Protein AF-A0A532U242-F1 (afdb_monomer_lite)

Secondary structure (DSSP, 8-state):
------HHHHHHHHHHHSSTT----PPB--GGG--TT-EEEEEEESSTT-EEEEEEEEEEEEEEEEETTEEEEEEEE--GGGTTT-S-TT-TT-EEEETTEEEEEEEEES-TT-SS-EEEEEEHHHHHHS-HHHHHHHHHHHHHHHHHTTS---TT-GGGPPPPPPP----PPP--PPS--PPP---------

Radius of gyration: 28.46 Å; chains: 1; bounding box: 106×53×72 Å

Foldseek 3Di:
DDDDDDVVVVVVVVVVVPPPPPPPPQAADELVNDDFQFKKWWWFDPDDPDIDIWIKGWHAKAAQPVHHRFIWTKIFTPGPVCQAVADDPRQFQTWMDTPRHTFFGWHDFDDPDDSTRITTGGGVVVVVVPDCVVVVPVVVVVVVVVVVVPDDDDVPPPPDDDDDDPPDDPDDPDDDDPPDDDDDDDDDDDDDD

pLDDT: mean 71.01, std 16.86, range [40.78, 95.06]

Sequence (193 aa):
MLKRFNPYIAGVVFLLITVPLLQAQQPILPLKEVKPGMKGVGKAVFQGVEVEEFGVEIIGTLPNALGPQMDIILARLTDERMKYTGVIAGMSGSPVYINGKLVGALSRRLGAMSKEPIAGITPIEYMLELSPSIISQTSRQNLLHSWLARLPRLPALELFLPPTPPPSSPARPPVFLPAGLLPIPTPFVPGRF

Structure (mmCIF, N/CA/C/O backbone):
data_AF-A0A532U242-F1
#
_entry.id   AF-A0A532U242-F1
#
loop_
_atom_site.group_PDB
_atom_site.id
_atom_site.type_symbol
_atom_site.label_atom_id
_atom_site.label_alt_id
_atom_site.label_comp_id
_atom_site.label_asym_id
_atom_site.label_entity_id
_atom_site.label_seq_id
_atom_site.pdbx_PDB_ins_code
_atom_site.Cartn_x
_atom_site.Cartn_y
_atom_site.Cartn_z
_atom_site.occupancy
_atom_site.B_iso_or_equiv
_atom_site.auth_seq_id
_atom_site.auth_comp_id
_atom_site.auth_asym_id
_atom_site.auth_atom_id
_atom_site.pdbx_PDB_model_num
ATOM 1 N N . MET A 1 1 ? -35.854 26.545 -49.016 1.00 40.78 1 MET A N 1
ATOM 2 C CA . MET A 1 1 ? -35.862 25.082 -48.792 1.00 40.78 1 MET A CA 1
ATOM 3 C C . MET A 1 1 ? -35.311 24.821 -47.382 1.00 40.78 1 MET A C 1
ATOM 5 O O . MET A 1 1 ? -34.103 24.769 -47.205 1.00 40.78 1 MET A O 1
ATOM 9 N N . LEU A 1 2 ? -36.170 24.829 -46.351 1.00 49.22 2 LEU A N 1
ATOM 10 C CA . LEU A 1 2 ? -35.767 24.767 -44.931 1.00 49.22 2 LEU A CA 1
ATOM 11 C C . LEU A 1 2 ? -35.569 23.303 -44.488 1.00 49.22 2 LEU A C 1
ATOM 13 O O . LEU A 1 2 ? -36.516 22.517 -44.527 1.00 49.22 2 LEU A O 1
ATOM 17 N N . LYS A 1 3 ? -34.354 22.936 -44.049 1.00 54.62 3 LYS A N 1
ATOM 18 C CA . LYS A 1 3 ? -34.068 21.645 -43.395 1.00 54.62 3 LYS A CA 1
ATOM 19 C C . LYS A 1 3 ? -34.833 21.585 -42.068 1.00 54.62 3 LYS A C 1
ATOM 21 O O . LYS A 1 3 ? -34.552 22.365 -41.163 1.00 54.62 3 LYS A O 1
ATOM 26 N N . ARG A 1 4 ? -35.794 20.664 -41.951 1.00 59.88 4 ARG A N 1
ATOM 27 C CA . ARG A 1 4 ? -36.492 20.369 -40.691 1.00 59.88 4 ARG A CA 1
ATOM 28 C C . ARG A 1 4 ? -35.472 19.849 -39.672 1.00 59.88 4 ARG A C 1
ATOM 30 O O . ARG A 1 4 ? -34.946 18.751 -39.830 1.00 59.88 4 ARG A O 1
ATOM 37 N N . PHE A 1 5 ? -35.162 20.664 -38.669 1.00 61.91 5 PHE A N 1
ATOM 38 C CA . PHE A 1 5 ? -34.289 20.300 -37.556 1.00 61.91 5 PHE A CA 1
ATOM 39 C C . PHE A 1 5 ? -35.038 19.306 -36.662 1.00 61.91 5 PHE A C 1
ATOM 41 O O . PHE A 1 5 ? -36.093 19.636 -36.125 1.00 61.91 5 PHE A O 1
ATOM 48 N N . ASN A 1 6 ? -34.538 18.074 -36.563 1.00 64.19 6 ASN A N 1
ATOM 49 C CA . ASN A 1 6 ? -35.203 17.004 -35.827 1.00 64.19 6 ASN A CA 1
ATOM 50 C C . ASN A 1 6 ? -34.852 17.118 -34.327 1.00 64.19 6 ASN A C 1
ATOM 52 O O . ASN A 1 6 ? -33.702 16.844 -33.967 1.00 64.19 6 ASN A O 1
ATOM 56 N N . PRO A 1 7 ? -35.789 17.518 -33.443 1.00 64.94 7 PRO A N 1
ATOM 57 C CA . PRO A 1 7 ? -35.487 17.846 -32.043 1.00 64.94 7 PRO A CA 1
ATOM 58 C C . PRO A 1 7 ? -34.989 16.634 -31.238 1.00 64.94 7 PRO A C 1
ATOM 60 O O . PRO A 1 7 ? -34.285 16.791 -30.244 1.00 64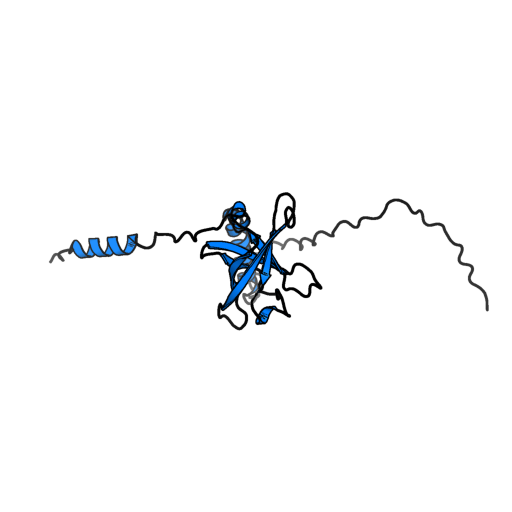.94 7 PRO A O 1
ATOM 63 N N . TYR A 1 8 ? -35.274 15.419 -31.712 1.00 62.84 8 TYR A N 1
ATOM 64 C CA . TYR A 1 8 ? -34.792 14.173 -31.120 1.00 62.84 8 TYR A CA 1
ATOM 65 C C . TYR A 1 8 ? -33.275 13.982 -31.259 1.00 62.84 8 TYR A C 1
ATOM 67 O O . TYR A 1 8 ? -32.648 13.438 -30.354 1.00 62.84 8 TYR A O 1
ATOM 75 N N . ILE A 1 9 ? -32.662 14.476 -32.343 1.00 63.00 9 ILE A N 1
ATOM 76 C CA . ILE A 1 9 ? -31.202 14.395 -32.528 1.00 63.00 9 ILE A CA 1
ATOM 77 C C . ILE A 1 9 ? -30.502 15.303 -31.509 1.00 63.00 9 ILE A C 1
ATOM 79 O O . ILE A 1 9 ? -29.498 14.910 -30.924 1.00 63.00 9 ILE A O 1
ATOM 83 N N . ALA A 1 10 ? -31.071 16.480 -31.225 1.00 60.69 10 ALA A N 1
ATOM 84 C CA . ALA A 1 10 ? -30.549 17.378 -30.198 1.00 60.69 10 ALA A CA 1
ATOM 85 C C . ALA A 1 10 ? -30.678 16.782 -28.782 1.00 60.69 10 ALA A C 1
ATOM 87 O O . ALA A 1 10 ? -29.746 16.896 -27.989 1.00 60.69 10 ALA A O 1
ATOM 88 N N . GLY A 1 11 ? -31.785 16.091 -28.479 1.00 60.28 11 GLY A N 1
ATOM 89 C CA . GLY A 1 11 ? -31.999 15.437 -27.181 1.00 60.28 11 GLY A CA 1
ATOM 90 C C . GLY A 1 11 ? -31.063 14.252 -26.912 1.00 60.28 11 GLY A C 1
ATOM 91 O O . GLY A 1 11 ? -30.536 14.128 -25.809 1.00 60.28 11 GLY A O 1
ATOM 92 N N . VAL A 1 12 ? -30.794 13.413 -27.919 1.00 61.28 12 VAL A N 1
ATOM 93 C CA . VAL A 1 12 ? -29.875 12.263 -27.787 1.00 61.28 12 VAL A CA 1
ATOM 94 C C . VAL A 1 12 ? -28.420 12.718 -27.654 1.00 61.28 12 VAL A C 1
ATOM 96 O O . VAL A 1 12 ? -27.664 12.152 -26.867 1.00 61.28 12 VAL A O 1
ATOM 99 N N . VAL A 1 13 ? -28.031 13.777 -28.371 1.00 61.28 13 VAL A N 1
ATOM 100 C CA . VAL A 1 13 ? -26.691 14.370 -28.247 1.00 61.28 13 VAL A CA 1
ATOM 101 C C . VAL A 1 13 ? -26.510 15.027 -26.875 1.00 61.28 13 VAL A C 1
ATOM 103 O O . VAL A 1 13 ? -25.459 14.862 -26.263 1.00 61.28 13 VAL A O 1
ATOM 106 N N . PHE A 1 14 ? -27.536 15.697 -26.340 1.00 60.19 14 PHE A N 1
ATOM 107 C CA . PHE A 1 14 ? -27.488 16.265 -24.990 1.00 60.19 14 PHE A CA 1
ATOM 108 C C . PHE A 1 14 ? -27.379 15.178 -23.907 1.00 60.19 14 PHE A C 1
ATOM 110 O O . PHE A 1 14 ? -26.586 15.323 -22.982 1.00 60.19 14 PHE A O 1
ATOM 117 N N . LEU A 1 15 ? -28.097 14.058 -24.060 1.00 59.19 15 LEU A N 1
ATOM 118 C CA . LEU A 1 15 ? -28.027 12.920 -23.139 1.00 59.19 15 LEU A CA 1
ATOM 119 C C . LEU A 1 15 ? -26.660 12.221 -23.167 1.00 59.19 15 LEU A C 1
ATOM 121 O O . LEU A 1 15 ? -26.198 11.794 -22.122 1.00 59.19 15 LEU A O 1
ATOM 125 N N . LEU A 1 16 ? -25.992 12.115 -24.322 1.00 59.41 16 LEU A N 1
ATOM 126 C CA . LEU A 1 16 ? -24.666 11.483 -24.433 1.00 59.41 16 LEU A CA 1
ATOM 127 C C . LEU A 1 16 ? -23.521 12.351 -23.884 1.00 59.41 16 LEU A C 1
ATOM 129 O O . LEU A 1 16 ? -22.488 11.814 -23.491 1.00 59.41 16 LEU A O 1
ATOM 133 N N . ILE A 1 17 ? -23.696 13.674 -23.825 1.00 60.62 17 ILE A N 1
ATOM 134 C CA . ILE A 1 17 ? -22.671 14.608 -23.333 1.00 60.62 17 ILE A CA 1
ATOM 135 C C . ILE A 1 17 ? -22.717 14.759 -21.798 1.00 60.62 17 ILE A C 1
ATOM 137 O O . ILE A 1 17 ? -21.701 15.096 -21.194 1.00 60.62 17 ILE A O 1
ATOM 141 N N . THR A 1 18 ? -23.842 14.464 -21.134 1.00 56.41 18 THR A N 1
ATOM 142 C CA . THR A 1 18 ? -23.974 14.612 -19.669 1.00 56.41 18 THR A CA 1
ATOM 143 C C . THR A 1 18 ? -23.528 13.393 -18.850 1.00 56.41 18 THR A C 1
ATOM 145 O O . THR A 1 18 ? -23.375 13.516 -17.636 1.00 56.41 18 THR A O 1
ATOM 148 N N . VAL A 1 19 ? -23.302 12.221 -19.460 1.00 59.03 19 VAL A N 1
ATOM 149 C CA . VAL A 1 19 ? -23.056 10.967 -18.710 1.00 59.03 19 VAL A CA 1
ATOM 150 C C . VAL A 1 19 ? -21.650 10.809 -18.096 1.00 59.03 19 VAL A C 1
ATOM 152 O O . VAL A 1 19 ? -21.562 10.134 -17.070 1.00 59.03 19 VAL A O 1
ATOM 155 N N . PRO A 1 20 ? -20.533 11.398 -18.576 1.00 53.28 20 PRO A N 1
ATOM 156 C CA . PRO A 1 20 ? -19.228 11.067 -18.010 1.00 53.28 20 PRO A CA 1
ATOM 157 C C . PRO A 1 20 ? -18.835 12.015 -16.865 1.00 53.28 20 PRO A C 1
ATOM 159 O O . PRO A 1 20 ? -17.704 12.487 -16.819 1.00 53.28 20 PRO A O 1
ATOM 162 N N . LEU A 1 21 ? -19.755 12.318 -15.941 1.00 52.16 21 LEU A N 1
ATOM 163 C CA . LEU A 1 21 ? -19.439 13.071 -14.715 1.00 52.16 21 LEU A CA 1
ATOM 164 C C . LEU A 1 21 ? -19.783 12.337 -13.415 1.00 52.16 21 LEU A C 1
ATOM 166 O O . LEU A 1 21 ? -19.654 12.913 -12.337 1.00 52.16 21 LEU A O 1
ATOM 170 N N . LEU A 1 22 ? -20.131 11.046 -13.477 1.00 52.69 22 LEU A N 1
ATOM 171 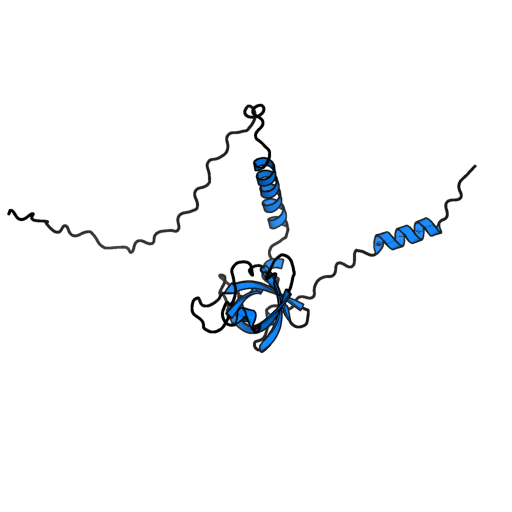C CA . LEU A 1 22 ? -19.943 10.172 -12.317 1.00 52.69 22 LEU A CA 1
ATOM 172 C C . LEU A 1 22 ? -18.445 9.900 -12.182 1.00 52.69 22 LEU A C 1
ATOM 174 O O . LEU A 1 22 ? -17.913 8.880 -12.616 1.00 52.69 22 LEU A O 1
ATOM 178 N N . GLN A 1 23 ? -17.751 10.880 -11.619 1.00 54.03 23 GLN A N 1
ATOM 179 C CA . GLN A 1 23 ? -16.371 10.759 -11.200 1.00 54.03 23 GLN A CA 1
ATOM 180 C C . GLN A 1 23 ? -16.321 9.609 -10.190 1.00 54.03 23 GLN A C 1
ATOM 182 O O . GLN A 1 23 ? -16.853 9.723 -9.087 1.00 54.03 23 GLN A O 1
ATOM 187 N N . ALA A 1 24 ? -15.768 8.467 -10.604 1.00 57.53 24 ALA A N 1
ATOM 188 C CA . ALA A 1 24 ? -15.619 7.289 -9.765 1.00 57.53 24 ALA A CA 1
ATOM 189 C C . ALA A 1 24 ? -14.651 7.625 -8.627 1.00 57.53 24 ALA A C 1
ATOM 191 O O . ALA A 1 24 ? -13.439 7.444 -8.740 1.00 57.53 24 ALA A O 1
ATOM 192 N N . GLN A 1 25 ? -15.180 8.181 -7.540 1.00 64.56 25 GLN A N 1
ATOM 193 C CA . GLN A 1 25 ? -14.422 8.395 -6.325 1.00 64.56 25 GLN A CA 1
ATOM 194 C C . GLN A 1 25 ? -14.065 7.009 -5.800 1.00 64.56 25 GLN A C 1
ATOM 196 O O . GLN A 1 25 ? -14.935 6.265 -5.344 1.00 64.56 25 GLN A O 1
ATOM 201 N N . GLN A 1 26 ? -12.798 6.620 -5.960 1.00 75.69 26 GLN A N 1
ATOM 202 C CA . GLN A 1 26 ? -12.340 5.326 -5.476 1.00 75.69 26 GLN A CA 1
ATOM 203 C C . GLN A 1 26 ? -12.626 5.265 -3.974 1.00 75.69 26 GLN A C 1
ATOM 205 O O . GLN A 1 26 ? -12.235 6.185 -3.251 1.00 75.69 26 GLN A O 1
ATOM 210 N N . PRO A 1 27 ? -13.328 4.226 -3.495 1.00 87.31 27 PRO A N 1
ATOM 211 C CA . PRO A 1 27 ? -13.631 4.122 -2.084 1.00 87.31 27 PRO A CA 1
ATOM 212 C C . PRO A 1 27 ? -12.311 4.008 -1.319 1.00 87.31 27 PRO A C 1
ATOM 214 O O . PRO A 1 27 ? -11.447 3.201 -1.661 1.00 87.31 27 PRO A O 1
ATOM 217 N N . ILE A 1 28 ? -12.143 4.852 -0.308 1.00 90.12 28 ILE A N 1
ATOM 218 C CA . ILE A 1 28 ? -10.935 4.917 0.514 1.00 90.12 28 ILE A CA 1
ATOM 219 C C . ILE A 1 28 ? -11.171 4.128 1.799 1.00 90.12 28 ILE A C 1
ATOM 221 O O . ILE A 1 28 ? -12.274 4.140 2.351 1.00 90.12 28 ILE A O 1
ATOM 225 N N . LEU A 1 29 ? -10.140 3.422 2.261 1.00 91.00 29 LEU A N 1
ATOM 226 C CA . LEU A 1 29 ? -10.108 2.865 3.605 1.00 91.00 29 LEU A CA 1
ATOM 227 C C . LEU A 1 29 ? -9.321 3.832 4.495 1.00 91.00 29 LEU A C 1
ATOM 229 O O . LEU A 1 29 ? -8.114 3.981 4.281 1.00 91.00 29 LEU A O 1
ATOM 233 N N . PRO A 1 30 ? -9.972 4.491 5.464 1.00 89.19 30 PRO A N 1
ATOM 234 C CA . PRO A 1 30 ? -9.277 5.422 6.330 1.00 89.19 30 PRO A CA 1
ATOM 235 C C . PRO A 1 30 ? -8.287 4.694 7.244 1.00 89.19 30 PRO A C 1
ATOM 237 O O . PRO A 1 30 ? -8.507 3.540 7.623 1.00 89.19 30 PRO A O 1
ATOM 240 N N . LEU A 1 31 ? -7.217 5.378 7.655 1.00 87.44 31 LEU A N 1
ATOM 241 C CA . LEU A 1 31 ? -6.142 4.807 8.476 1.00 87.44 31 LEU A CA 1
ATOM 242 C C . LEU A 1 31 ? -6.681 4.209 9.784 1.00 87.44 31 LEU A C 1
ATOM 244 O O . LEU A 1 31 ? -6.218 3.166 10.235 1.00 87.44 31 LEU A O 1
ATOM 248 N N . LYS A 1 32 ? -7.715 4.829 10.363 1.00 88.38 32 LYS A N 1
ATOM 249 C CA . LYS A 1 32 ? -8.372 4.370 11.599 1.00 88.38 32 LYS A CA 1
ATOM 250 C C . LYS A 1 32 ? -9.088 3.023 11.460 1.00 88.38 32 LYS A C 1
ATOM 252 O O . LYS A 1 32 ? -9.306 2.344 12.460 1.00 88.38 32 LYS A O 1
ATOM 257 N N . GLU A 1 33 ? -9.483 2.645 10.246 1.00 89.56 33 GLU A N 1
ATOM 258 C CA . GLU A 1 33 ? -10.126 1.356 9.964 1.00 89.56 33 GLU A CA 1
ATOM 259 C C . GLU A 1 33 ?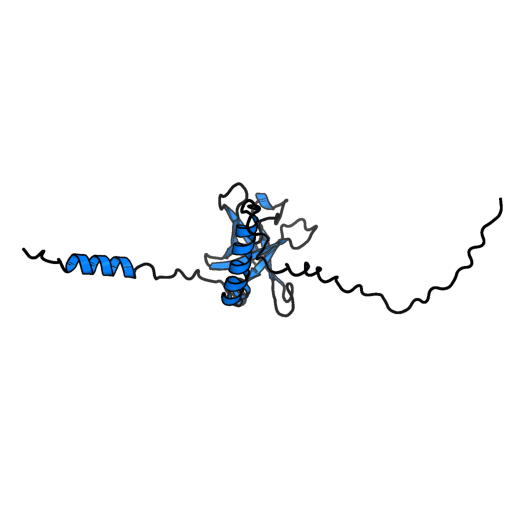 -9.108 0.246 9.666 1.00 89.56 33 GLU A C 1
ATOM 261 O O . GLU A 1 33 ? -9.472 -0.932 9.677 1.00 89.56 33 GLU A O 1
ATOM 266 N N . VAL A 1 34 ? -7.840 0.598 9.429 1.00 90.75 34 VAL A N 1
ATOM 267 C CA . VAL A 1 34 ? -6.769 -0.362 9.150 1.00 90.75 34 VAL A CA 1
ATOM 268 C C . VAL A 1 34 ? -6.436 -1.143 10.418 1.00 90.75 34 VAL A C 1
ATOM 270 O O . VAL A 1 34 ? -6.055 -0.577 11.442 1.00 90.75 34 VAL A O 1
ATOM 273 N N . LYS A 1 35 ? -6.553 -2.471 10.343 1.00 92.69 35 LYS A N 1
ATOM 274 C CA . LYS A 1 35 ? -6.271 -3.391 11.449 1.00 92.69 35 LYS A CA 1
ATOM 275 C C . LYS A 1 35 ? -5.223 -4.436 11.052 1.00 92.69 35 LYS A C 1
ATOM 277 O O . LYS A 1 35 ? -5.192 -4.858 9.893 1.00 92.69 35 LYS A O 1
ATOM 282 N N . PRO A 1 36 ? -4.397 -4.898 12.006 1.00 93.31 36 PRO A N 1
ATOM 283 C CA . PRO A 1 36 ? -3.559 -6.080 11.820 1.00 93.31 36 PRO A CA 1
ATOM 284 C C . PRO A 1 36 ? -4.358 -7.295 11.324 1.00 93.31 36 PRO A C 1
ATOM 286 O O . PRO A 1 36 ? -5.499 -7.504 11.737 1.00 93.31 36 PRO A O 1
ATOM 289 N N . GLY A 1 37 ? -3.756 -8.097 10.448 1.00 93.06 37 GLY A N 1
ATOM 290 C CA . GLY A 1 37 ? -4.335 -9.311 9.863 1.00 93.06 37 GLY A CA 1
ATOM 291 C C . GLY A 1 37 ? -5.229 -9.080 8.641 1.00 93.06 37 GLY A C 1
ATOM 292 O O . GLY A 1 37 ? -5.674 -10.041 8.013 1.00 93.06 37 GLY A O 1
ATOM 293 N N . MET A 1 38 ? -5.500 -7.826 8.263 1.00 94.88 38 MET A N 1
ATOM 294 C CA . MET A 1 38 ? -6.237 -7.538 7.032 1.00 94.88 38 MET A CA 1
ATOM 295 C C . MET A 1 38 ? -5.407 -7.921 5.806 1.00 94.88 38 MET A C 1
ATOM 297 O O . MET A 1 38 ? -4.233 -7.567 5.703 1.00 94.88 38 MET A O 1
ATOM 301 N N . LYS A 1 39 ? -6.034 -8.609 4.851 1.00 95.06 39 LYS A N 1
ATOM 302 C CA . LYS A 1 39 ? -5.416 -8.965 3.571 1.00 95.06 39 LYS A CA 1
ATOM 303 C C . LYS A 1 39 ? -5.822 -7.976 2.490 1.00 95.06 39 LYS A C 1
ATOM 305 O O . LYS A 1 39 ? -6.963 -7.518 2.440 1.00 95.06 39 LYS A O 1
ATOM 310 N N . GLY A 1 40 ? -4.874 -7.665 1.628 1.00 93.50 40 GLY A N 1
ATOM 311 C CA . GLY A 1 40 ? -5.020 -6.720 0.543 1.00 93.50 40 GLY A CA 1
ATOM 312 C C . GLY A 1 40 ? -4.271 -7.156 -0.705 1.00 93.50 40 GLY A C 1
ATOM 313 O O . GLY A 1 40 ? -3.582 -8.177 -0.732 1.00 93.50 40 GLY A O 1
ATOM 314 N N . VAL A 1 41 ? -4.427 -6.342 -1.738 1.00 93.94 41 VAL A N 1
ATOM 315 C CA . VAL A 1 41 ? -3.808 -6.514 -3.046 1.00 93.94 41 VAL A CA 1
ATOM 316 C C . VAL A 1 41 ? -3.117 -5.211 -3.408 1.00 93.94 41 VAL A C 1
ATOM 318 O O . VAL A 1 41 ? -3.738 -4.148 -3.404 1.00 93.94 41 VAL A O 1
ATOM 321 N N . GLY A 1 42 ? -1.827 -5.282 -3.705 1.00 92.31 42 GLY A N 1
ATOM 322 C CA . GLY A 1 42 ? -1.095 -4.177 -4.305 1.00 92.31 42 GLY A CA 1
ATOM 323 C C . GLY A 1 42 ? -0.974 -4.354 -5.814 1.00 92.31 42 GLY A C 1
ATOM 324 O O . GLY A 1 42 ? -1.036 -5.476 -6.313 1.00 92.31 42 GLY A O 1
ATOM 325 N N . LYS A 1 43 ? -0.812 -3.247 -6.541 1.00 91.44 43 LYS A N 1
ATOM 326 C CA . LYS A 1 43 ? -0.616 -3.251 -7.998 1.00 91.44 43 LYS A CA 1
ATOM 327 C C . LYS A 1 43 ? 0.724 -2.633 -8.353 1.00 91.44 43 LYS A C 1
ATOM 329 O O . LYS A 1 43 ? 0.954 -1.476 -8.019 1.00 91.44 43 LYS A O 1
ATOM 334 N N . ALA A 1 44 ? 1.589 -3.387 -9.020 1.00 88.94 44 ALA A N 1
ATOM 335 C CA . ALA A 1 44 ? 2.910 -2.933 -9.442 1.00 88.94 44 ALA A CA 1
ATOM 336 C C . ALA A 1 44 ? 3.266 -3.512 -10.813 1.00 88.94 44 ALA A C 1
ATOM 338 O O . ALA A 1 44 ? 2.707 -4.516 -11.237 1.00 88.94 44 ALA A O 1
ATOM 339 N N . VAL A 1 45 ? 4.220 -2.886 -11.496 1.00 86.62 45 VAL A N 1
ATOM 340 C CA . VAL A 1 45 ? 4.801 -3.423 -12.731 1.00 86.62 45 VAL A CA 1
ATOM 341 C C . VAL A 1 45 ? 6.103 -4.130 -12.367 1.00 86.62 45 VAL A C 1
ATOM 343 O O . VAL A 1 45 ? 7.020 -3.485 -11.858 1.00 86.62 45 VAL A O 1
ATOM 346 N N . PHE A 1 46 ? 6.196 -5.438 -12.613 1.00 81.38 46 PHE A N 1
ATOM 347 C CA . PHE A 1 46 ? 7.435 -6.199 -12.388 1.00 81.38 46 PHE A CA 1
ATOM 348 C C . PHE A 1 46 ? 8.326 -6.227 -13.622 1.00 81.38 46 PHE A C 1
ATOM 350 O O . PHE A 1 46 ? 9.549 -6.157 -13.503 1.00 81.38 46 PHE A O 1
ATOM 357 N N . GLN A 1 47 ? 7.720 -6.308 -14.807 1.00 80.00 47 GLN A N 1
ATOM 358 C CA . GLN A 1 47 ? 8.436 -6.376 -16.071 1.00 80.00 47 GLN A CA 1
ATOM 359 C C . GLN A 1 47 ? 7.692 -5.613 -17.172 1.00 80.00 47 GLN A C 1
ATOM 361 O O . GLN A 1 47 ? 6.477 -5.707 -17.320 1.00 80.00 47 GLN A O 1
ATOM 366 N N . GLY A 1 48 ? 8.445 -4.861 -17.980 1.00 84.75 48 GLY A N 1
ATOM 367 C CA . GLY A 1 48 ? 7.891 -4.116 -19.109 1.00 84.75 48 GLY A CA 1
ATOM 368 C C . GLY A 1 48 ? 6.942 -3.005 -18.658 1.00 84.75 48 GLY A C 1
ATOM 369 O O . GLY A 1 48 ? 7.376 -2.038 -18.038 1.00 84.75 48 GLY A O 1
ATOM 370 N N . VAL A 1 49 ? 5.664 -3.133 -19.019 1.00 83.75 49 VAL A N 1
ATOM 371 C CA . VAL A 1 49 ? 4.605 -2.139 -18.750 1.00 83.75 49 VAL A CA 1
ATOM 372 C C . VAL A 1 49 ? 3.321 -2.768 -18.199 1.00 83.75 49 VAL A C 1
ATOM 374 O O . VAL A 1 49 ? 2.317 -2.076 -18.041 1.00 83.75 49 VAL A O 1
ATOM 377 N N . GLU A 1 50 ? 3.327 -4.075 -17.935 1.00 87.25 50 GLU A N 1
ATOM 378 C CA . GLU A 1 50 ? 2.143 -4.798 -17.478 1.00 87.25 50 GLU A CA 1
ATOM 379 C C . GLU A 1 50 ? 1.943 -4.605 -15.973 1.00 87.25 50 GLU A C 1
ATOM 381 O O . GLU A 1 50 ? 2.861 -4.797 -15.176 1.00 87.25 50 GLU A O 1
ATOM 386 N N . VAL A 1 51 ? 0.737 -4.184 -15.586 1.00 88.81 51 VAL A N 1
ATOM 387 C CA . VAL A 1 51 ? 0.375 -4.011 -14.178 1.00 88.81 51 VAL A CA 1
ATOM 388 C C . VAL A 1 51 ? -0.083 -5.349 -13.630 1.00 88.81 51 VAL A C 1
ATOM 390 O O . VAL A 1 51 ? -1.102 -5.885 -14.058 1.00 88.81 51 VAL A O 1
ATOM 393 N N . GLU A 1 52 ? 0.632 -5.837 -12.629 1.00 89.75 52 GLU A N 1
ATOM 394 C CA . GLU A 1 52 ? 0.363 -7.105 -11.977 1.00 89.75 52 GLU A CA 1
ATOM 395 C C . GLU A 1 52 ? -0.040 -6.903 -10.516 1.00 89.75 52 GLU A C 1
ATOM 397 O O . GLU A 1 52 ? 0.396 -5.976 -9.822 1.00 89.75 52 GLU A O 1
ATOM 402 N N . GLU A 1 53 ? -0.891 -7.803 -10.041 1.00 92.25 53 GLU A N 1
ATOM 403 C CA . GLU A 1 53 ? -1.362 -7.826 -8.663 1.00 92.25 53 GLU A CA 1
ATOM 404 C C . GLU A 1 53 ? -0.435 -8.677 -7.788 1.00 92.25 53 GLU A C 1
ATOM 406 O O . GLU A 1 53 ? 0.083 -9.706 -8.223 1.00 92.25 53 GLU A O 1
ATOM 411 N N . PHE A 1 54 ? -0.221 -8.246 -6.545 1.00 91.62 54 PHE A N 1
ATOM 412 C CA . PHE A 1 54 ? 0.539 -8.992 -5.543 1.00 91.62 54 PHE A CA 1
ATOM 413 C C . PHE A 1 54 ? -0.157 -8.958 -4.182 1.00 91.62 54 PHE A C 1
ATOM 415 O O . PHE A 1 54 ? -0.824 -7.987 -3.812 1.00 91.62 54 PHE A O 1
ATOM 422 N N . GLY A 1 55 ? 0.009 -10.040 -3.425 1.00 92.38 55 GLY A N 1
ATOM 423 C CA . GLY A 1 55 ? -0.604 -10.208 -2.112 1.00 92.38 55 GLY A CA 1
ATOM 424 C C . GLY A 1 55 ? 0.073 -9.376 -1.024 1.00 92.38 55 GLY A C 1
ATOM 425 O O . GLY A 1 55 ? 1.304 -9.299 -0.943 1.00 92.38 55 GLY A O 1
ATOM 426 N N . VAL A 1 56 ? -0.745 -8.776 -0.159 1.00 92.62 56 VAL A N 1
ATOM 427 C CA . VAL A 1 56 ? -0.302 -7.959 0.974 1.00 92.62 56 VAL A CA 1
ATOM 428 C C . VAL A 1 56 ? -1.093 -8.331 2.228 1.00 92.62 56 VAL A C 1
ATOM 430 O O . VAL A 1 56 ? -2.298 -8.559 2.169 1.00 92.62 56 VAL A O 1
ATOM 433 N N . GLU A 1 57 ? -0.437 -8.367 3.380 1.00 94.00 57 GLU A N 1
ATOM 434 C CA . GLU A 1 57 ? -1.064 -8.576 4.686 1.00 94.00 57 GLU A CA 1
ATOM 435 C C . GLU A 1 57 ? -0.630 -7.487 5.665 1.00 94.00 57 GLU A C 1
ATOM 437 O O . GLU A 1 57 ? 0.559 -7.241 5.848 1.00 94.00 57 GLU A O 1
ATOM 442 N N . ILE A 1 58 ? -1.581 -6.822 6.311 1.00 94.31 58 ILE A N 1
ATOM 443 C CA . ILE A 1 58 ? -1.289 -5.754 7.265 1.00 94.31 58 ILE A CA 1
ATOM 444 C C . ILE A 1 58 ? -0.780 -6.350 8.573 1.00 94.31 58 ILE A C 1
ATOM 446 O O . ILE A 1 58 ? -1.455 -7.151 9.212 1.00 94.31 58 ILE A O 1
ATOM 450 N N . ILE A 1 59 ? 0.398 -5.910 9.005 1.00 92.62 59 ILE A N 1
ATOM 451 C CA . ILE A 1 59 ? 0.982 -6.277 10.299 1.00 92.62 59 ILE A CA 1
ATOM 452 C C . ILE A 1 59 ? 0.512 -5.293 11.377 1.00 92.62 59 ILE A C 1
ATOM 454 O O . ILE A 1 59 ? 0.238 -5.690 12.504 1.00 92.62 59 ILE A O 1
ATOM 458 N N . GLY A 1 60 ? 0.398 -4.008 11.034 1.00 90.62 60 GLY A N 1
ATOM 459 C CA . GLY A 1 60 ? -0.058 -2.968 11.953 1.00 90.62 60 GLY A CA 1
ATOM 460 C C . GLY A 1 60 ? 0.278 -1.567 11.463 1.00 90.62 60 GLY A C 1
ATOM 461 O O . GLY A 1 60 ? 0.577 -1.370 10.289 1.00 90.62 60 GLY A O 1
ATOM 462 N N . THR A 1 61 ? 0.236 -0.593 12.364 1.00 90.38 61 THR A N 1
ATOM 463 C CA . THR A 1 61 ? 0.612 0.797 12.090 1.00 90.38 61 THR A CA 1
ATOM 464 C C . THR A 1 61 ? 1.762 1.208 13.002 1.00 90.38 61 THR A C 1
ATOM 466 O O . THR A 1 61 ? 1.830 0.803 14.162 1.00 90.38 61 THR A O 1
ATOM 469 N N . LEU A 1 62 ? 2.696 1.986 12.464 1.00 87.31 62 LEU A N 1
ATOM 470 C CA . LEU A 1 62 ? 3.814 2.556 13.198 1.00 87.31 62 LEU A CA 1
ATOM 471 C C . LEU A 1 62 ? 3.616 4.073 13.292 1.00 87.31 62 LEU A C 1
ATOM 473 O O . LEU A 1 62 ? 3.734 4.754 12.267 1.00 87.31 62 LEU A O 1
ATOM 477 N N . PRO A 1 63 ? 3.313 4.608 14.486 1.00 84.81 63 PRO A N 1
ATOM 478 C CA . PRO A 1 63 ? 3.059 6.027 14.637 1.00 84.81 63 PRO A CA 1
ATOM 479 C C . PRO A 1 63 ? 4.347 6.848 14.544 1.00 84.81 63 PRO A C 1
ATOM 481 O O . PRO A 1 63 ? 5.404 6.409 15.001 1.00 84.81 63 PRO A O 1
ATOM 484 N N . ASN A 1 64 ? 4.254 8.059 13.993 1.00 81.44 64 ASN A N 1
ATOM 485 C CA . ASN A 1 64 ? 5.371 9.010 13.855 1.00 81.44 64 ASN A CA 1
ATOM 486 C C . ASN A 1 64 ? 6.599 8.495 13.067 1.00 81.44 64 ASN A C 1
ATOM 488 O O . ASN A 1 64 ? 7.724 8.950 13.279 1.00 81.44 64 ASN A O 1
ATOM 492 N N . ALA A 1 65 ? 6.414 7.533 12.162 1.00 78.50 65 ALA A N 1
ATOM 493 C CA . ALA A 1 65 ? 7.514 6.910 11.423 1.00 78.50 65 ALA A CA 1
ATOM 494 C C . ALA A 1 65 ? 8.016 7.739 10.227 1.00 78.50 65 ALA A C 1
ATOM 496 O O . ALA A 1 65 ? 9.163 7.576 9.804 1.00 78.50 65 ALA A O 1
ATOM 497 N N . LEU A 1 66 ? 7.174 8.609 9.656 1.00 73.12 66 LEU A N 1
ATOM 498 C CA . LEU A 1 66 ? 7.580 9.555 8.602 1.00 73.12 66 LEU A CA 1
ATOM 499 C C . LEU A 1 66 ? 8.003 10.915 9.169 1.00 73.12 66 LEU A C 1
ATOM 501 O O . LEU A 1 66 ? 8.739 11.644 8.508 1.00 73.12 66 LEU A O 1
ATOM 505 N N . GLY A 1 67 ? 7.538 11.259 10.369 1.00 76.94 67 GLY A N 1
ATOM 506 C CA . GLY A 1 67 ? 7.736 12.544 11.037 1.00 76.94 67 GLY A CA 1
ATOM 507 C C . GLY A 1 67 ? 6.649 12.777 12.095 1.00 76.94 67 GLY A C 1
ATOM 508 O O . GLY A 1 67 ? 5.871 11.861 12.367 1.00 76.94 67 GLY A O 1
ATOM 509 N N . PRO A 1 68 ? 6.575 13.972 12.706 1.00 75.38 68 PRO A N 1
ATOM 510 C CA . PRO A 1 68 ? 5.594 14.263 13.749 1.00 75.38 68 PRO A CA 1
ATOM 511 C C . PRO A 1 68 ? 4.165 14.053 13.236 1.00 75.38 68 PRO A C 1
ATOM 513 O O . PRO A 1 68 ? 3.786 14.645 12.232 1.00 75.38 68 PRO A O 1
ATOM 516 N N . GLN A 1 69 ? 3.391 13.212 13.923 1.00 78.19 69 GLN A N 1
ATOM 517 C CA . GLN A 1 69 ? 2.007 12.840 13.593 1.00 78.19 69 GLN A CA 1
ATOM 518 C C . GLN A 1 69 ? 1.816 12.181 12.213 1.00 78.19 69 GLN A C 1
ATOM 520 O O . GLN A 1 69 ? 0.695 12.119 11.714 1.00 78.19 69 GLN A O 1
ATOM 525 N N . MET A 1 70 ? 2.889 11.679 11.591 1.00 81.50 70 MET A N 1
ATOM 526 C CA . MET A 1 70 ? 2.811 10.971 10.312 1.00 81.50 70 MET A CA 1
ATOM 527 C C . MET A 1 70 ? 3.108 9.486 10.495 1.00 81.50 70 MET A C 1
ATOM 529 O O . MET A 1 70 ? 4.258 9.071 10.698 1.00 81.50 70 MET A O 1
ATOM 533 N N . ASP A 1 71 ? 2.057 8.687 10.384 1.00 88.50 71 ASP A N 1
ATOM 534 C CA . ASP A 1 71 ? 2.089 7.255 10.635 1.00 88.50 71 ASP A CA 1
ATOM 535 C C . ASP A 1 71 ? 2.435 6.474 9.355 1.00 88.50 71 ASP A C 1
ATOM 537 O O . ASP A 1 71 ? 2.262 6.938 8.229 1.00 88.50 71 ASP A O 1
ATOM 541 N N . ILE A 1 72 ? 2.944 5.254 9.504 1.00 89.69 72 ILE A N 1
ATOM 542 C CA . ILE A 1 72 ? 3.129 4.315 8.389 1.00 89.69 72 ILE A CA 1
ATOM 543 C C . ILE A 1 72 ? 2.311 3.066 8.663 1.00 89.69 72 ILE A C 1
ATOM 545 O O . ILE A 1 72 ? 2.310 2.550 9.777 1.00 89.69 72 ILE A O 1
ATOM 549 N N . ILE A 1 73 ? 1.675 2.522 7.632 1.00 91.50 73 ILE A N 1
ATOM 550 C CA . ILE A 1 73 ? 1.080 1.191 7.708 1.00 91.50 73 ILE A CA 1
ATOM 551 C C . ILE A 1 73 ? 2.168 0.163 7.380 1.00 91.50 73 ILE A C 1
ATOM 553 O O . ILE A 1 73 ? 2.822 0.236 6.341 1.00 91.50 73 ILE A O 1
ATOM 557 N N . LEU A 1 74 ? 2.367 -0.797 8.275 1.00 91.88 74 LEU A N 1
ATOM 558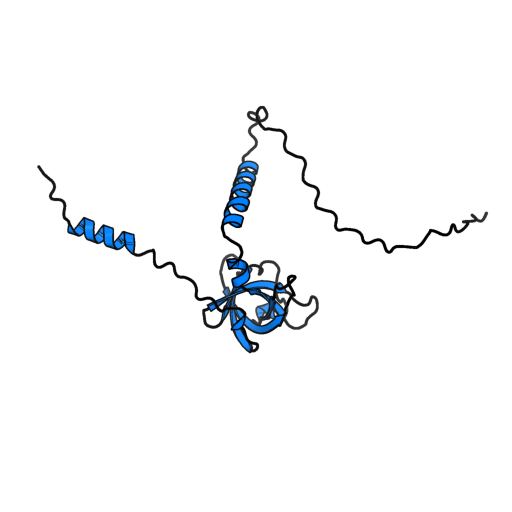 C CA . LEU A 1 74 ? 3.272 -1.924 8.100 1.00 91.88 74 LEU A CA 1
ATOM 559 C C . LEU A 1 74 ? 2.531 -3.070 7.431 1.00 91.88 74 LEU A C 1
ATOM 561 O O . LEU A 1 74 ? 1.502 -3.532 7.931 1.00 91.88 74 LEU A O 1
ATOM 565 N N . ALA A 1 75 ? 3.093 -3.572 6.340 1.00 91.44 75 ALA A N 1
ATOM 566 C CA . ALA A 1 75 ? 2.533 -4.704 5.635 1.00 91.44 75 ALA A CA 1
ATOM 567 C C . ALA A 1 75 ? 3.594 -5.726 5.236 1.00 91.44 75 ALA A C 1
ATOM 569 O O . ALA A 1 75 ? 4.719 -5.388 4.879 1.00 91.44 75 ALA A O 1
ATOM 570 N N . ARG A 1 76 ? 3.214 -6.994 5.293 1.00 90.75 76 ARG A N 1
ATOM 571 C CA . ARG A 1 76 ? 3.958 -8.142 4.800 1.00 90.75 76 ARG A CA 1
ATOM 572 C C . ARG A 1 76 ? 3.549 -8.409 3.363 1.00 90.75 76 ARG A C 1
ATOM 574 O O . ARG A 1 76 ? 2.362 -8.511 3.068 1.00 90.75 76 ARG A O 1
ATOM 581 N N . LEU A 1 77 ? 4.523 -8.567 2.483 1.00 89.94 77 LEU A N 1
ATOM 582 C CA . LEU A 1 77 ? 4.272 -9.025 1.122 1.00 89.94 77 LEU A CA 1
ATOM 583 C C . LEU A 1 77 ? 4.147 -10.552 1.149 1.00 89.94 77 LEU A C 1
ATOM 585 O O . LEU A 1 77 ? 5.050 -11.235 1.628 1.00 89.94 77 LEU A O 1
ATOM 589 N N . THR A 1 78 ? 3.014 -11.086 0.697 1.00 89.06 78 THR A N 1
ATOM 590 C CA . THR A 1 78 ? 2.721 -12.531 0.748 1.00 89.06 78 THR A CA 1
ATOM 591 C C . THR A 1 78 ? 2.972 -13.243 -0.581 1.00 89.06 78 THR A C 1
ATOM 593 O O . THR A 1 78 ? 2.875 -14.464 -0.646 1.00 89.06 78 THR A O 1
ATOM 596 N N . ASP A 1 79 ? 3.318 -12.496 -1.631 1.00 86.56 79 ASP A N 1
ATOM 597 C CA . ASP A 1 79 ? 3.642 -13.030 -2.954 1.00 86.56 79 ASP A CA 1
ATOM 598 C C . ASP A 1 79 ? 5.012 -13.743 -2.950 1.00 86.56 79 ASP A C 1
ATOM 600 O O . ASP A 1 79 ? 6.012 -13.204 -2.463 1.00 86.56 79 ASP A O 1
ATOM 604 N N . GLU A 1 80 ? 5.076 -14.952 -3.519 1.00 83.00 80 GLU A N 1
ATOM 605 C CA . GLU A 1 80 ? 6.298 -15.771 -3.580 1.00 83.00 80 GLU A CA 1
ATOM 606 C C . GLU A 1 80 ? 7.442 -15.048 -4.309 1.00 83.00 80 GLU A C 1
ATOM 608 O O . GLU A 1 80 ? 8.605 -15.176 -3.920 1.00 83.00 80 GLU A O 1
ATOM 613 N N . ARG A 1 81 ? 7.125 -14.199 -5.298 1.00 81.94 81 ARG A N 1
ATOM 614 C CA . ARG A 1 81 ? 8.120 -13.401 -6.038 1.00 81.94 81 ARG A CA 1
ATOM 615 C C . ARG A 1 81 ? 8.872 -12.410 -5.150 1.00 81.94 81 ARG A C 1
ATOM 617 O O . ARG A 1 81 ? 10.001 -12.032 -5.459 1.00 81.94 81 ARG A O 1
ATOM 624 N N . MET A 1 82 ? 8.251 -11.998 -4.045 1.00 78.88 82 MET A N 1
ATOM 625 C CA . MET A 1 82 ? 8.765 -10.994 -3.110 1.00 78.88 82 MET A CA 1
ATOM 626 C C . MET A 1 82 ? 9.334 -11.590 -1.830 1.00 78.88 82 MET A C 1
ATOM 628 O O . MET A 1 82 ? 9.914 -10.867 -1.023 1.00 78.88 82 MET A O 1
ATOM 632 N N . LYS A 1 83 ? 9.199 -12.902 -1.635 1.00 77.06 83 LYS A N 1
ATOM 633 C CA . LYS A 1 83 ? 9.606 -13.602 -0.413 1.00 77.06 83 LYS A CA 1
ATOM 634 C C . LYS A 1 83 ? 11.072 -13.371 -0.048 1.00 77.06 83 LYS A C 1
ATOM 636 O O . LYS A 1 83 ? 11.394 -13.223 1.126 1.00 77.06 83 LYS A O 1
ATOM 641 N N . TYR A 1 84 ? 11.940 -13.288 -1.058 1.00 69.81 84 TYR A N 1
ATOM 642 C CA . TYR A 1 84 ? 13.383 -13.083 -0.890 1.00 69.81 84 TYR A CA 1
ATOM 643 C C . TYR A 1 84 ? 13.845 -11.681 -1.306 1.00 69.81 84 TYR A C 1
ATOM 645 O O . TYR A 1 84 ? 14.762 -11.120 -0.708 1.00 69.81 84 TYR A O 1
ATOM 653 N N . THR A 1 85 ? 13.199 -11.092 -2.312 1.00 73.50 85 THR A N 1
ATOM 654 C CA . THR A 1 85 ? 13.572 -9.788 -2.882 1.00 73.50 85 THR A CA 1
ATOM 655 C C . THR A 1 85 ? 12.985 -8.615 -2.090 1.00 73.50 85 THR A C 1
ATOM 657 O O . THR A 1 85 ? 13.619 -7.564 -1.991 1.00 73.50 85 THR A O 1
ATOM 660 N N . GLY A 1 86 ? 11.834 -8.805 -1.437 1.00 77.88 86 GLY A N 1
ATOM 661 C CA . GLY A 1 86 ? 11.084 -7.764 -0.735 1.00 77.88 86 GLY A CA 1
ATOM 662 C C . GLY A 1 86 ? 10.643 -6.626 -1.658 1.00 77.88 86 GLY A C 1
ATOM 663 O O . GLY A 1 86 ? 10.360 -6.836 -2.833 1.00 77.88 86 GLY A O 1
ATOM 664 N N . VAL A 1 87 ? 10.584 -5.403 -1.119 1.00 76.19 87 VAL A N 1
ATOM 665 C CA . VAL A 1 87 ? 10.329 -4.199 -1.928 1.00 76.19 87 VAL A CA 1
ATOM 666 C C . VAL A 1 87 ? 11.583 -3.874 -2.738 1.00 76.19 87 VAL A C 1
ATOM 668 O O . VAL A 1 87 ? 12.617 -3.529 -2.160 1.00 76.19 87 VAL A O 1
ATOM 671 N N . ILE A 1 88 ? 11.482 -3.961 -4.063 1.00 76.62 88 ILE A N 1
ATOM 672 C CA . ILE A 1 88 ? 12.548 -3.573 -4.994 1.00 76.62 88 ILE A CA 1
ATOM 673 C C . ILE A 1 88 ? 12.446 -2.088 -5.370 1.00 76.62 88 ILE A C 1
ATOM 675 O O . ILE A 1 88 ? 11.385 -1.462 -5.265 1.00 76.62 88 ILE A O 1
ATOM 679 N N . ALA A 1 89 ? 13.559 -1.510 -5.826 1.00 69.06 89 ALA A N 1
ATOM 680 C CA . ALA A 1 89 ? 13.556 -0.165 -6.393 1.00 69.06 89 ALA A CA 1
ATOM 681 C C . ALA A 1 89 ? 12.582 -0.105 -7.584 1.00 69.06 89 ALA A C 1
ATOM 683 O O . ALA A 1 89 ? 12.632 -0.957 -8.465 1.00 69.06 89 ALA A O 1
ATOM 684 N N . GLY A 1 90 ? 11.684 0.884 -7.587 1.00 72.62 90 GLY A N 1
ATOM 685 C CA . GLY A 1 90 ? 10.634 1.031 -8.605 1.00 72.62 90 GLY A CA 1
ATOM 686 C C . GLY A 1 90 ? 9.225 0.644 -8.143 1.00 72.62 90 GLY A C 1
ATOM 687 O O . GLY A 1 90 ? 8.262 1.095 -8.746 1.00 72.62 90 GLY A O 1
ATOM 688 N N . MET A 1 91 ? 9.074 -0.081 -7.027 1.00 78.69 91 MET A N 1
ATOM 689 C CA . MET A 1 91 ? 7.747 -0.359 -6.447 1.00 78.69 91 MET A CA 1
ATOM 690 C C . MET A 1 91 ? 7.153 0.820 -5.656 1.00 78.69 91 MET A C 1
ATOM 692 O O . MET A 1 91 ? 5.979 0.778 -5.280 1.00 78.69 91 MET A O 1
ATOM 696 N N . SER A 1 92 ? 7.944 1.861 -5.375 1.00 79.62 92 SER A N 1
ATOM 697 C CA . SER A 1 92 ? 7.462 3.052 -4.665 1.00 79.62 92 SER A CA 1
ATOM 698 C C . SER A 1 92 ? 6.369 3.748 -5.480 1.00 79.62 92 SER A C 1
ATOM 700 O O . SER A 1 92 ? 6.540 3.989 -6.671 1.00 79.62 92 SER A O 1
ATOM 702 N N . GLY A 1 93 ? 5.241 4.051 -4.845 1.00 82.06 93 GLY A N 1
ATOM 703 C CA . GLY A 1 93 ? 4.046 4.604 -5.479 1.00 82.06 93 GLY A CA 1
ATOM 704 C C . GLY A 1 93 ? 2.993 3.565 -5.878 1.00 82.06 93 GLY A C 1
ATOM 705 O O . GLY A 1 93 ? 1.906 3.955 -6.292 1.00 82.06 93 GLY A O 1
ATOM 706 N N . SER A 1 94 ? 3.264 2.265 -5.725 1.00 89.56 94 SER A N 1
ATOM 707 C CA . SER A 1 94 ? 2.295 1.210 -6.064 1.00 89.56 94 SER A CA 1
ATOM 708 C C . SER A 1 94 ? 1.055 1.294 -5.163 1.00 89.56 94 SER A C 1
ATOM 710 O O . SER A 1 94 ? 1.212 1.221 -3.938 1.00 89.56 94 SER A O 1
ATOM 712 N N . PRO A 1 95 ? -0.168 1.435 -5.706 1.00 91.62 95 PRO A N 1
ATOM 713 C CA . PRO A 1 95 ? -1.371 1.533 -4.891 1.00 91.62 95 PRO A CA 1
ATOM 714 C C . PRO A 1 95 ? -1.691 0.193 -4.220 1.00 91.62 95 PRO A C 1
ATOM 716 O O . PRO A 1 95 ? -1.568 -0.872 -4.831 1.00 91.62 95 PRO A O 1
ATOM 719 N N . VAL A 1 96 ? -2.119 0.256 -2.959 1.00 92.62 96 VAL A N 1
ATOM 720 C CA . VAL A 1 96 ? -2.512 -0.902 -2.150 1.00 92.62 96 VAL A CA 1
ATOM 721 C C . VAL A 1 96 ? -3.983 -0.803 -1.778 1.00 92.62 96 VAL A C 1
ATOM 723 O O . VAL A 1 96 ? -4.445 0.209 -1.243 1.00 92.62 96 VAL A O 1
ATOM 726 N N . TYR A 1 97 ? -4.704 -1.891 -2.031 1.00 94.06 97 TYR A N 1
ATOM 727 C CA . TYR A 1 97 ? -6.133 -2.017 -1.807 1.00 94.06 97 TYR A CA 1
ATOM 728 C C . TYR A 1 97 ? -6.433 -3.072 -0.745 1.00 94.06 97 TYR A C 1
ATOM 730 O O . TYR A 1 97 ? -5.831 -4.140 -0.735 1.00 94.06 97 TYR A O 1
ATOM 738 N N . ILE A 1 98 ? -7.416 -2.813 0.111 1.00 94.12 98 ILE A N 1
ATOM 739 C CA . ILE A 1 98 ? -7.984 -3.793 1.044 1.00 94.12 98 ILE A CA 1
ATOM 740 C C . ILE A 1 98 ? -9.491 -3.801 0.826 1.00 94.12 98 ILE A C 1
ATOM 742 O O . ILE A 1 98 ? -10.127 -2.750 0.862 1.00 94.12 98 ILE A O 1
ATOM 746 N N . ASN A 1 99 ? -10.074 -4.977 0.580 1.00 90.69 99 ASN A N 1
ATOM 747 C CA . ASN A 1 99 ? -11.507 -5.123 0.282 1.00 90.69 99 ASN A CA 1
ATOM 748 C C . ASN A 1 99 ? -11.989 -4.197 -0.858 1.00 90.69 99 ASN A C 1
ATOM 750 O O . ASN A 1 99 ? -13.072 -3.621 -0.786 1.00 90.69 99 ASN A O 1
ATOM 754 N N . GLY A 1 100 ? -11.151 -3.987 -1.881 1.00 89.50 100 GLY A N 1
ATOM 755 C CA . GLY A 1 100 ? -11.441 -3.083 -3.002 1.00 89.50 100 GLY A CA 1
ATOM 756 C C . GLY A 1 100 ? -11.353 -1.586 -2.676 1.00 89.50 100 GLY A C 1
ATOM 757 O O . GLY A 1 100 ? -11.562 -0.764 -3.566 1.00 89.50 100 GLY A O 1
ATOM 758 N N . LYS A 1 101 ? -11.018 -1.214 -1.435 1.00 92.25 101 LYS A N 1
ATOM 759 C CA . LYS A 1 101 ? -10.814 0.175 -1.016 1.00 92.25 101 LYS A CA 1
ATOM 760 C C . LYS A 1 101 ? -9.337 0.552 -1.052 1.00 92.25 101 LYS A C 1
ATOM 762 O O . LYS A 1 101 ? -8.495 -0.241 -0.636 1.00 92.25 101 LYS A O 1
ATOM 767 N N . LEU A 1 102 ? -9.021 1.757 -1.518 1.00 92.44 102 LEU A N 1
ATOM 768 C CA . LEU A 1 102 ? -7.658 2.286 -1.554 1.00 92.44 102 LEU A CA 1
ATOM 769 C C . LEU A 1 102 ? -7.208 2.671 -0.144 1.00 92.44 102 LEU A C 1
ATOM 771 O O . LEU A 1 102 ? -7.846 3.489 0.514 1.00 92.44 102 LEU A O 1
ATOM 775 N N . VAL A 1 103 ? -6.103 2.088 0.303 1.00 93.44 103 VAL A N 1
ATOM 776 C CA . VAL A 1 103 ? -5.535 2.321 1.638 1.00 93.44 103 VAL A CA 1
ATOM 777 C C . VAL A 1 103 ? -4.380 3.312 1.567 1.00 93.44 103 VAL A C 1
ATOM 779 O O . VAL A 1 103 ? -4.203 4.151 2.447 1.00 93.44 103 VAL A O 1
ATOM 782 N N . GLY A 1 104 ? -3.565 3.213 0.517 1.00 91.44 104 GLY A N 1
ATOM 783 C CA . GLY A 1 104 ? -2.336 3.981 0.409 1.00 91.44 104 GLY A CA 1
ATOM 784 C C . GLY A 1 104 ? -1.447 3.526 -0.736 1.00 91.44 104 GLY A C 1
ATOM 785 O O . GLY A 1 104 ? -1.863 2.740 -1.588 1.00 91.44 104 GLY A O 1
ATOM 786 N N . ALA A 1 105 ? -0.212 4.015 -0.730 1.00 91.56 105 ALA A N 1
ATOM 787 C CA . ALA A 1 105 ? 0.817 3.655 -1.697 1.00 91.56 105 ALA A CA 1
ATOM 788 C C . ALA A 1 105 ? 2.023 3.021 -0.995 1.00 91.56 105 ALA A C 1
ATOM 790 O O . ALA A 1 105 ? 2.466 3.506 0.050 1.00 91.56 105 ALA A O 1
ATOM 791 N N . LEU A 1 106 ? 2.577 1.951 -1.569 1.00 88.88 106 LEU A N 1
ATOM 792 C CA . LEU A 1 106 ? 3.856 1.398 -1.128 1.00 88.88 106 LEU A CA 1
ATOM 793 C C . LEU A 1 106 ? 4.928 2.475 -1.223 1.00 88.88 106 LEU A C 1
ATOM 795 O O . LEU A 1 106 ? 5.079 3.096 -2.268 1.00 88.88 106 LEU A O 1
ATOM 799 N N . SER A 1 107 ? 5.699 2.676 -0.162 1.00 79.56 107 SER A N 1
ATOM 800 C CA . SER A 1 107 ? 6.785 3.653 -0.176 1.00 79.56 107 SER A CA 1
ATOM 801 C C . SER A 1 107 ? 8.146 2.979 -0.122 1.00 79.56 107 SER A C 1
ATOM 803 O O . SER A 1 107 ? 9.001 3.244 -0.967 1.00 79.56 107 SER A O 1
ATOM 805 N N . ARG A 1 108 ? 8.390 2.131 0.884 1.00 74.75 108 ARG A N 1
ATOM 806 C CA . ARG A 1 108 ? 9.748 1.662 1.201 1.00 74.75 108 ARG A CA 1
ATOM 807 C C . ARG A 1 108 ? 9.766 0.281 1.843 1.00 74.75 108 ARG A C 1
ATOM 809 O O . ARG A 1 108 ? 8.814 -0.121 2.504 1.00 74.75 108 ARG A O 1
ATOM 816 N N . ARG A 1 109 ? 10.897 -0.416 1.709 1.00 73.94 109 ARG A N 1
ATOM 817 C CA . ARG A 1 109 ? 11.224 -1.579 2.544 1.00 73.94 109 ARG A CA 1
ATOM 818 C C . ARG A 1 109 ? 11.521 -1.113 3.968 1.00 73.94 109 ARG A C 1
ATOM 820 O O . ARG A 1 109 ? 12.260 -0.146 4.149 1.00 73.94 109 ARG A O 1
ATOM 827 N N . LEU A 1 110 ? 10.994 -1.816 4.964 1.00 69.25 110 LEU A N 1
ATOM 828 C CA . LEU A 1 110 ? 11.318 -1.578 6.369 1.00 69.25 110 LEU A CA 1
ATOM 829 C C . LEU A 1 110 ? 12.137 -2.757 6.899 1.00 69.25 110 LEU A C 1
ATOM 831 O O . LEU A 1 110 ? 11.677 -3.895 6.911 1.00 69.25 110 LEU A O 1
ATOM 835 N N . GLY A 1 111 ? 13.379 -2.473 7.303 1.00 59.78 111 GLY A N 1
ATOM 836 C CA . GLY A 1 111 ? 14.358 -3.480 7.718 1.00 59.78 111 GLY A CA 1
ATOM 837 C C . GLY A 1 111 ? 15.285 -3.896 6.574 1.00 59.78 111 GLY A C 1
ATOM 838 O O . GLY A 1 111 ? 14.915 -4.673 5.694 1.00 59.78 111 GLY A O 1
ATOM 839 N N . ALA A 1 112 ? 16.522 -3.391 6.611 1.00 53.28 112 ALA A N 1
ATOM 840 C CA . ALA A 1 112 ? 17.554 -3.677 5.610 1.00 53.28 112 ALA A CA 1
ATOM 841 C C . ALA A 1 112 ? 17.987 -5.158 5.583 1.00 53.28 112 ALA A C 1
ATOM 843 O O . ALA A 1 112 ? 18.498 -5.620 4.571 1.00 53.28 112 ALA A O 1
ATOM 844 N N . MET A 1 113 ? 17.758 -5.898 6.678 1.00 53.09 113 MET A N 1
ATOM 845 C CA . MET A 1 113 ? 18.240 -7.274 6.886 1.00 53.09 113 MET A CA 1
ATOM 846 C C . MET A 1 113 ? 17.147 -8.236 7.388 1.00 53.09 113 MET A C 1
ATOM 848 O O . MET A 1 113 ? 17.448 -9.313 7.901 1.00 53.09 113 MET A O 1
ATOM 852 N N . SER A 1 114 ? 15.867 -7.864 7.286 1.00 58.72 114 SER A N 1
ATOM 853 C CA . SER A 1 114 ? 14.771 -8.734 7.728 1.00 58.72 114 SER A CA 1
ATOM 854 C C . SER A 1 114 ? 14.566 -9.884 6.738 1.00 58.72 114 SER A C 1
ATOM 856 O O . SER A 1 114 ? 14.433 -9.647 5.535 1.00 58.72 114 SER A O 1
ATOM 858 N N . LYS A 1 115 ? 14.502 -11.122 7.258 1.00 66.88 115 LYS A N 1
ATOM 859 C CA . LYS A 1 115 ? 14.135 -12.336 6.495 1.00 66.88 115 LYS A CA 1
ATOM 860 C C . LYS A 1 115 ? 12.708 -12.275 5.943 1.00 66.88 115 LYS A C 1
ATOM 862 O O . LYS A 1 115 ? 12.379 -13.010 5.023 1.00 66.88 115 LYS A O 1
ATOM 867 N N . GLU A 1 116 ? 11.875 -11.413 6.517 1.00 74.44 116 GLU A N 1
ATOM 868 C CA . GLU A 1 116 ? 10.494 -11.206 6.105 1.00 74.44 116 GLU A CA 1
ATOM 869 C C . GLU A 1 116 ? 10.378 -9.952 5.224 1.00 74.44 116 GLU A C 1
ATOM 871 O O . GLU A 1 116 ? 10.956 -8.911 5.567 1.00 74.44 116 GLU A O 1
ATOM 876 N N . PRO A 1 117 ? 9.632 -10.011 4.106 1.00 84.25 117 PRO A N 1
ATOM 877 C CA . PRO A 1 117 ? 9.458 -8.877 3.206 1.00 84.25 117 PRO A CA 1
ATOM 878 C C . PRO A 1 117 ? 8.444 -7.876 3.781 1.00 84.25 117 PRO A C 1
ATOM 880 O O . PRO A 1 117 ? 7.270 -7.863 3.408 1.00 84.25 117 PRO A O 1
ATOM 883 N N . ILE A 1 118 ? 8.903 -7.039 4.715 1.00 87.62 118 ILE A N 1
ATOM 884 C CA . ILE A 1 118 ? 8.093 -5.982 5.330 1.00 87.62 118 ILE A CA 1
ATOM 885 C C . ILE A 1 118 ? 8.227 -4.687 4.525 1.00 87.62 118 ILE A C 1
ATOM 887 O O . ILE A 1 118 ? 9.326 -4.185 4.263 1.00 87.62 118 ILE A O 1
ATOM 891 N N . ALA A 1 119 ? 7.082 -4.129 4.162 1.00 88.31 119 ALA A N 1
ATOM 892 C CA . ALA A 1 119 ? 6.934 -2.885 3.440 1.00 88.31 119 ALA A CA 1
ATOM 893 C C . ALA A 1 119 ? 6.198 -1.838 4.284 1.00 88.31 119 ALA A C 1
ATOM 895 O O . ALA A 1 119 ? 5.289 -2.150 5.054 1.00 88.31 119 ALA A O 1
ATOM 896 N N . GLY A 1 120 ? 6.595 -0.583 4.110 1.00 89.88 120 GLY A N 1
ATOM 897 C CA . GLY A 1 120 ? 5.859 0.581 4.572 1.00 89.88 120 GLY A CA 1
ATOM 898 C C . GLY A 1 120 ? 4.903 1.071 3.490 1.00 89.88 120 GLY A C 1
ATOM 899 O O . GLY A 1 120 ? 5.299 1.267 2.337 1.00 89.88 120 GLY A O 1
ATOM 900 N N . ILE A 1 121 ? 3.655 1.302 3.876 1.00 91.25 121 ILE A N 1
ATOM 901 C CA . ILE A 1 121 ? 2.609 1.908 3.056 1.00 91.25 121 ILE A CA 1
ATOM 902 C C . ILE A 1 121 ? 2.323 3.299 3.623 1.00 91.25 121 ILE A C 1
ATOM 904 O O . ILE A 1 121 ? 2.064 3.452 4.819 1.00 91.25 121 ILE A O 1
ATOM 908 N N . THR A 1 122 ? 2.372 4.308 2.758 1.00 91.69 122 THR A N 1
ATOM 909 C CA . THR A 1 122 ? 1.948 5.673 3.075 1.00 91.69 122 THR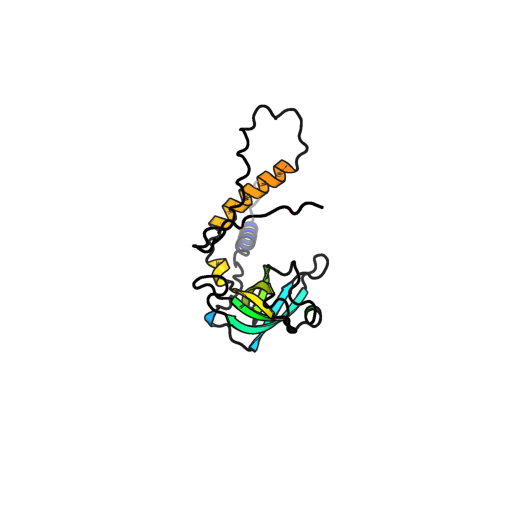 A CA 1
ATOM 910 C C . THR A 1 122 ? 0.428 5.761 2.915 1.00 91.69 122 THR A C 1
ATOM 912 O O . THR A 1 122 ? -0.055 5.500 1.807 1.00 91.69 122 THR A O 1
ATOM 915 N N . PRO A 1 123 ? -0.332 6.109 3.969 1.00 91.25 123 PRO A N 1
ATOM 916 C CA . PRO A 1 123 ? -1.785 6.260 3.901 1.00 91.25 123 PRO A CA 1
ATOM 917 C C . PRO A 1 123 ? -2.231 7.241 2.815 1.00 91.25 123 PRO A C 1
ATOM 919 O O . PRO A 1 123 ? -1.605 8.280 2.604 1.00 91.25 123 PRO A O 1
ATOM 922 N N . ILE A 1 124 ? -3.334 6.922 2.137 1.00 90.94 124 ILE A N 1
ATOM 923 C CA . ILE A 1 124 ? -3.902 7.781 1.088 1.00 90.94 124 ILE A CA 1
ATOM 924 C C . ILE A 1 124 ? -4.384 9.128 1.633 1.00 90.94 124 ILE A C 1
ATOM 926 O O . ILE A 1 124 ? -4.296 10.128 0.929 1.00 90.94 124 ILE A O 1
ATOM 930 N N . GLU A 1 125 ? -4.814 9.173 2.896 1.00 87.56 125 GLU A N 1
ATOM 931 C CA . GLU A 1 125 ? -5.241 10.398 3.585 1.00 87.56 125 GLU A CA 1
ATOM 932 C C . GLU A 1 125 ? -4.181 11.500 3.476 1.00 87.56 125 GLU A C 1
ATOM 934 O O . GLU A 1 125 ? -4.485 12.603 3.031 1.00 87.56 125 GLU A O 1
ATOM 939 N N . TYR A 1 126 ? -2.914 11.167 3.729 1.00 86.31 126 TYR A N 1
ATOM 940 C CA . TYR A 1 126 ? -1.818 12.134 3.648 1.00 86.31 126 TYR A CA 1
ATOM 941 C C . TYR A 1 126 ? -1.569 12.639 2.228 1.00 86.31 126 TYR A C 1
ATOM 943 O O . TYR A 1 126 ? -1.171 13.781 2.039 1.00 86.31 126 TYR A O 1
ATOM 951 N N . MET A 1 127 ? -1.805 11.810 1.210 1.00 83.50 127 MET A N 1
ATOM 952 C CA . MET A 1 127 ? -1.687 12.239 -0.186 1.00 83.50 127 MET A CA 1
ATOM 953 C C . MET A 1 127 ? -2.849 13.148 -0.606 1.00 83.50 127 MET A C 1
ATOM 955 O O . MET A 1 127 ? -2.656 14.012 -1.455 1.00 83.50 127 MET A O 1
ATOM 959 N N . LEU A 1 128 ? -4.036 12.964 -0.022 1.00 83.44 128 LEU A N 1
ATOM 960 C CA . LEU A 1 128 ? -5.222 13.781 -0.298 1.00 83.44 128 LEU A CA 1
ATOM 961 C C . LEU A 1 128 ? -5.200 15.123 0.441 1.00 83.44 128 LEU A C 1
ATOM 963 O O . LEU A 1 128 ? -5.723 16.109 -0.074 1.00 83.44 128 LEU A O 1
ATOM 967 N N . GLU A 1 129 ? -4.582 15.177 1.621 1.00 78.38 129 GLU A N 1
ATOM 968 C CA . GLU A 1 129 ? -4.358 16.420 2.370 1.00 78.38 129 GLU A CA 1
ATOM 969 C C . GLU A 1 129 ? -3.396 17.374 1.642 1.00 78.38 129 GLU A C 1
ATOM 971 O O . GLU A 1 129 ? -3.505 18.598 1.767 1.00 78.38 129 GLU A O 1
ATOM 976 N N . LEU A 1 130 ? -2.488 16.837 0.820 1.00 67.69 130 LEU A N 1
ATOM 977 C CA . LEU A 1 130 ? -1.638 17.627 -0.065 1.00 67.69 130 LEU A CA 1
ATOM 978 C C . LEU A 1 130 ? -2.479 18.192 -1.221 1.00 67.69 130 LEU A C 1
ATOM 980 O O . LEU A 1 130 ? -2.719 17.538 -2.233 1.00 67.69 130 LEU A O 1
ATOM 984 N N . SER A 1 131 ? -2.932 19.438 -1.065 1.00 50.19 131 SER A N 1
ATOM 985 C CA . SER A 1 131 ? -3.755 20.137 -2.058 1.00 50.19 131 SER A CA 1
ATOM 986 C C . SER A 1 131 ? -3.147 20.074 -3.478 1.00 50.19 131 SER A C 1
ATOM 988 O O . SER A 1 131 ? -1.959 20.375 -3.656 1.00 50.19 131 SER A O 1
ATOM 990 N N . PRO A 1 132 ? -3.940 19.764 -4.528 1.00 54.16 132 PRO A N 1
ATOM 991 C CA . PRO A 1 132 ? -3.462 19.672 -5.914 1.00 54.16 132 PRO A CA 1
ATOM 992 C C . PRO A 1 132 ? -2.891 20.989 -6.470 1.00 54.16 132 PRO A C 1
ATOM 994 O O . PRO A 1 132 ? -2.240 20.991 -7.520 1.00 54.16 132 PRO A O 1
ATOM 997 N N . SER A 1 133 ? -3.083 22.113 -5.771 1.00 49.59 133 SER A N 1
ATOM 998 C CA . SER A 1 133 ? -2.475 23.401 -6.114 1.00 49.59 133 SER A CA 1
ATOM 999 C C . SER A 1 133 ? -0.942 23.339 -6.135 1.00 49.59 133 SER A C 1
ATOM 1001 O O . SER A 1 133 ? -0.338 23.929 -7.033 1.00 49.59 133 SER A O 1
ATOM 1003 N N . ILE A 1 134 ? -0.324 22.551 -5.246 1.00 51.16 134 ILE A N 1
ATOM 1004 C CA . ILE A 1 134 ? 1.137 22.394 -5.151 1.00 51.16 134 ILE A CA 1
ATOM 1005 C C . ILE A 1 134 ? 1.687 21.586 -6.339 1.00 51.16 134 ILE A C 1
ATOM 1007 O O . ILE A 1 134 ? 2.687 21.965 -6.948 1.00 51.16 134 ILE A O 1
ATOM 1011 N N . ILE A 1 135 ? 0.993 20.517 -6.744 1.00 54.44 135 ILE A N 1
ATOM 1012 C CA . ILE A 1 135 ? 1.416 19.653 -7.861 1.00 54.44 135 ILE A CA 1
ATOM 1013 C C . ILE A 1 135 ? 1.281 20.392 -9.209 1.00 54.44 135 ILE A C 1
ATOM 1015 O O . ILE A 1 135 ? 2.109 20.223 -10.104 1.00 54.44 135 ILE A O 1
ATOM 1019 N N . SER A 1 136 ? 0.294 21.287 -9.356 1.00 50.34 136 SER A N 1
ATOM 1020 C CA . SER A 1 136 ? 0.069 22.021 -10.613 1.00 50.34 136 SER A CA 1
ATOM 1021 C C . SER A 1 136 ? 1.138 23.077 -10.944 1.00 50.34 136 SER A C 1
ATOM 1023 O O . SER A 1 136 ? 1.346 23.377 -12.124 1.00 50.34 136 SER A O 1
ATOM 1025 N N . GLN A 1 137 ? 1.823 23.629 -9.936 1.00 46.44 137 GLN A N 1
ATOM 1026 C CA . GLN A 1 137 ? 2.843 24.666 -10.130 1.00 46.44 137 GLN A CA 1
ATOM 1027 C C . GLN A 1 137 ? 4.210 24.041 -10.439 1.00 46.44 137 GLN A C 1
ATOM 1029 O O . GLN A 1 137 ? 4.797 24.325 -11.485 1.00 46.44 137 GLN A O 1
ATOM 1034 N N . THR A 1 138 ? 4.665 23.093 -9.615 1.00 49.84 138 THR A N 1
ATOM 1035 C CA . THR A 1 138 ? 5.991 22.472 -9.767 1.00 49.84 138 THR A CA 1
ATOM 1036 C C . THR A 1 138 ? 6.098 21.580 -11.009 1.00 49.84 138 THR A C 1
ATOM 1038 O O . THR A 1 138 ? 7.125 21.594 -11.692 1.00 49.84 138 THR A O 1
ATOM 1041 N N . SER A 1 139 ? 5.042 20.841 -11.373 1.00 52.78 139 SER A N 1
ATOM 1042 C CA . SER A 1 139 ? 5.079 19.966 -12.553 1.00 52.78 139 SER A CA 1
ATOM 1043 C C . SER A 1 139 ? 5.030 20.747 -13.871 1.00 52.78 139 SER A C 1
ATOM 1045 O O . SER A 1 139 ? 5.726 20.377 -14.810 1.00 52.78 139 SER A O 1
ATOM 1047 N N . ARG A 1 140 ? 4.296 21.867 -13.968 1.00 46.19 140 ARG A N 1
ATOM 1048 C CA . ARG A 1 140 ? 4.253 22.664 -15.212 1.00 46.19 140 ARG A CA 1
ATOM 1049 C C . ARG A 1 140 ? 5.570 23.376 -15.510 1.00 46.19 140 ARG A C 1
ATOM 1051 O O . ARG A 1 140 ? 5.993 23.409 -16.663 1.00 46.19 140 ARG A O 1
ATOM 1058 N N . GLN A 1 141 ? 6.241 23.905 -14.490 1.00 50.62 141 GLN A N 1
ATOM 1059 C CA . GLN A 1 141 ? 7.518 24.598 -14.680 1.00 50.62 141 GLN A CA 1
ATOM 1060 C C . GLN A 1 141 ? 8.663 23.635 -15.023 1.00 50.62 141 GLN A C 1
ATOM 1062 O O . GLN A 1 141 ? 9.475 23.956 -15.892 1.00 50.62 141 GLN A O 1
ATOM 1067 N N . ASN A 1 142 ? 8.680 22.424 -14.455 1.00 55.16 142 ASN A N 1
ATOM 1068 C CA . ASN A 1 142 ? 9.713 21.424 -14.755 1.00 55.16 142 ASN A CA 1
ATOM 1069 C C . ASN A 1 142 ? 9.507 20.703 -16.100 1.00 55.16 142 ASN A C 1
ATOM 1071 O O . ASN A 1 142 ? 10.482 20.335 -16.760 1.00 55.16 142 ASN A O 1
ATOM 1075 N N . LEU A 1 143 ? 8.261 20.536 -16.555 1.00 58.06 143 LEU A N 1
ATOM 1076 C CA . LEU A 1 143 ? 7.969 19.922 -17.857 1.00 58.06 143 LEU A CA 1
ATOM 1077 C C . LEU A 1 143 ? 8.358 20.832 -19.033 1.00 58.06 143 LEU A C 1
ATOM 1079 O O . LEU A 1 143 ? 8.895 20.346 -20.024 1.00 58.06 143 LEU A O 1
ATOM 1083 N N . LEU A 1 144 ? 8.178 22.151 -18.911 1.00 54.84 144 LEU A N 1
ATOM 1084 C CA . LEU A 1 144 ? 8.617 23.096 -19.944 1.00 54.84 144 LEU A CA 1
ATOM 1085 C C . LEU A 1 144 ? 10.146 23.206 -20.016 1.00 54.84 144 LEU A C 1
ATOM 1087 O O . LEU A 1 144 ? 10.698 23.178 -21.111 1.00 54.84 144 LEU A O 1
ATOM 1091 N N . HIS A 1 145 ? 10.847 23.259 -18.877 1.00 57.28 145 HIS A N 1
ATOM 1092 C CA . HIS A 1 145 ? 12.315 23.323 -18.866 1.00 57.28 145 HIS A CA 1
ATOM 1093 C C . HIS A 1 145 ? 12.966 22.041 -19.397 1.00 57.28 145 HIS A C 1
ATOM 1095 O O . HIS A 1 145 ? 13.937 22.116 -20.146 1.00 57.28 145 HIS A O 1
ATOM 1101 N N . SER A 1 146 ? 12.420 20.867 -19.067 1.00 59.72 146 SER A N 1
ATOM 1102 C CA . SER A 1 146 ? 12.926 19.590 -19.593 1.00 59.72 146 SER A CA 1
ATOM 1103 C C . SER A 1 146 ? 12.618 19.394 -21.082 1.00 59.72 146 SER A C 1
ATOM 1105 O O . SER A 1 146 ? 13.446 18.836 -21.801 1.00 59.72 146 SER A O 1
ATOM 1107 N N . TRP A 1 147 ? 11.476 19.893 -21.571 1.00 60.22 147 TRP A N 1
ATOM 1108 C CA . TRP A 1 147 ? 11.151 19.888 -22.999 1.00 60.22 147 TRP A CA 1
ATOM 1109 C C . TRP A 1 147 ? 12.021 20.876 -23.797 1.00 60.22 147 TRP A C 1
ATOM 1111 O O . TRP A 1 147 ? 12.578 20.499 -24.826 1.00 60.22 147 TRP A O 1
ATOM 1121 N N . LEU A 1 148 ? 12.238 22.097 -23.290 1.00 60.69 148 LEU A N 1
ATOM 1122 C CA . LEU A 1 148 ? 13.110 23.103 -23.915 1.00 60.69 148 LEU A CA 1
ATOM 1123 C C . LEU A 1 148 ? 14.587 22.679 -23.926 1.00 60.69 148 LEU A C 1
ATOM 1125 O O . LEU A 1 148 ? 15.276 22.894 -24.919 1.00 60.69 148 LEU A O 1
ATOM 1129 N N . ALA A 1 149 ? 15.066 22.013 -22.872 1.00 63.75 149 ALA A N 1
ATOM 1130 C CA . ALA A 1 149 ? 16.430 21.483 -22.805 1.00 63.75 149 ALA A CA 1
ATOM 1131 C C . ALA A 1 149 ? 16.702 20.337 -23.799 1.00 63.75 149 ALA A C 1
ATOM 1133 O O . ALA A 1 149 ? 17.857 19.975 -24.019 1.00 63.75 149 ALA A O 1
ATOM 1134 N N . ARG A 1 150 ? 15.648 19.759 -24.389 1.00 63.94 150 ARG A N 1
ATOM 1135 C CA . ARG A 1 150 ? 15.726 18.656 -25.354 1.00 63.94 150 ARG A CA 1
ATOM 1136 C C . ARG A 1 150 ? 15.630 19.122 -26.811 1.00 63.94 150 ARG A C 1
ATOM 1138 O O . ARG A 1 150 ? 15.778 18.299 -27.713 1.00 63.94 150 ARG A O 1
ATOM 1145 N N . LEU A 1 151 ? 15.415 20.417 -27.054 1.00 65.06 151 LEU A N 1
ATOM 1146 C CA . LEU A 1 151 ? 15.505 20.988 -28.394 1.00 65.06 151 LEU A CA 1
ATOM 1147 C C . LEU A 1 151 ? 16.982 21.124 -28.807 1.00 65.06 151 LEU A C 1
ATOM 1149 O O . LEU A 1 151 ? 17.812 21.533 -27.990 1.00 65.06 151 LEU A O 1
ATOM 1153 N N . PRO A 1 152 ? 17.341 20.802 -30.063 1.00 60.34 1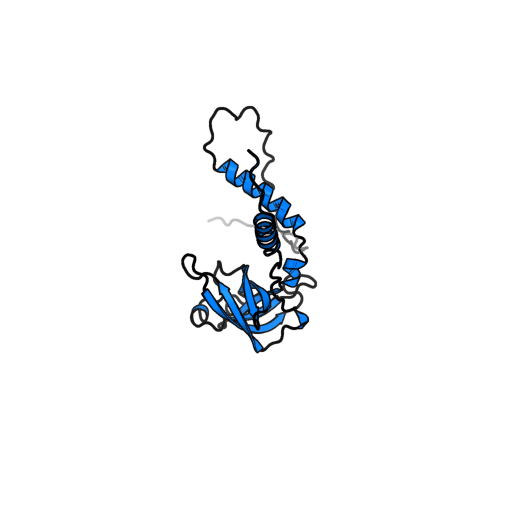52 PRO A N 1
ATOM 1154 C CA . PRO A 1 152 ? 18.681 21.067 -30.566 1.00 60.34 152 PRO A CA 1
ATOM 1155 C C . PRO A 1 152 ? 18.952 22.572 -30.488 1.00 60.34 152 PRO A C 1
ATOM 1157 O O . PRO A 1 152 ? 18.159 23.382 -30.972 1.00 60.34 152 PRO A O 1
ATOM 1160 N N . ARG A 1 153 ? 20.064 22.948 -29.848 1.00 55.62 153 ARG A N 1
ATOM 1161 C CA . ARG A 1 153 ? 20.474 24.348 -29.700 1.00 55.62 153 ARG A CA 1
ATOM 1162 C C . ARG A 1 153 ? 20.772 24.930 -31.078 1.00 55.62 153 ARG A C 1
ATOM 1164 O O . ARG A 1 153 ? 21.834 24.685 -31.644 1.00 55.62 153 ARG A O 1
ATOM 1171 N N . LEU A 1 154 ? 19.823 25.681 -31.627 1.00 56.44 154 LEU A N 1
ATOM 1172 C CA . LEU A 1 154 ? 20.057 26.481 -32.821 1.00 56.44 154 LEU A CA 1
ATOM 1173 C C . LEU A 1 154 ? 20.915 27.694 -32.417 1.00 56.44 154 LEU A C 1
ATOM 1175 O O . LEU A 1 154 ? 20.527 28.415 -31.497 1.00 56.44 154 LEU A O 1
ATOM 1179 N N . PRO A 1 155 ? 22.052 27.958 -33.085 1.00 54.56 155 PRO A N 1
ATOM 1180 C CA . PRO A 1 155 ? 23.034 28.970 -32.671 1.00 54.56 155 PRO A CA 1
ATOM 1181 C C . PRO A 1 155 ? 22.576 30.434 -32.852 1.00 54.56 155 PRO A C 1
ATOM 1183 O O . PRO A 1 155 ? 23.398 31.341 -32.841 1.00 54.56 155 PRO A O 1
ATOM 1186 N N . ALA A 1 156 ? 21.277 30.691 -33.021 1.00 52.59 156 ALA A N 1
ATOM 1187 C CA . ALA A 1 156 ? 20.748 31.999 -33.411 1.00 52.59 156 ALA A CA 1
ATOM 1188 C C . ALA A 1 156 ? 19.930 32.726 -32.323 1.00 52.59 156 ALA A C 1
ATOM 1190 O O . ALA A 1 156 ? 19.463 33.833 -32.574 1.00 52.59 156 ALA A O 1
ATOM 1191 N N . LEU A 1 157 ? 19.753 32.153 -31.124 1.00 47.47 157 LEU A N 1
ATOM 1192 C CA . LEU A 1 157 ? 18.933 32.761 -30.057 1.00 47.47 157 LEU A CA 1
ATOM 1193 C C . LEU A 1 157 ? 19.633 32.905 -28.692 1.00 47.47 157 LEU A C 1
ATOM 1195 O O . LEU A 1 157 ? 18.971 33.114 -27.683 1.00 47.47 157 LEU A O 1
ATOM 1199 N N . GLU A 1 158 ? 20.964 32.859 -28.640 1.00 49.94 158 GLU A N 1
ATOM 1200 C CA . GLU A 1 158 ? 21.727 33.120 -27.401 1.00 49.94 158 GLU A CA 1
ATOM 1201 C C . GLU A 1 158 ? 21.686 34.603 -26.965 1.00 49.94 158 GLU A C 1
ATOM 1203 O O . GLU A 1 158 ? 21.991 34.920 -25.821 1.00 49.94 158 GLU A O 1
ATOM 1208 N N . LEU A 1 159 ? 21.268 35.531 -27.838 1.00 50.16 159 LEU A N 1
ATOM 1209 C CA . LEU A 1 159 ? 21.344 36.975 -27.569 1.00 50.16 159 LEU A CA 1
ATOM 1210 C C . LEU A 1 159 ? 20.227 37.531 -26.661 1.00 50.16 159 LEU A C 1
ATOM 1212 O O . LEU A 1 159 ? 20.233 38.724 -26.366 1.00 50.16 159 LEU A O 1
ATOM 1216 N N . PHE A 1 160 ? 19.249 36.711 -26.258 1.00 53.47 160 PHE A N 1
ATOM 1217 C CA . PHE A 1 160 ? 18.054 37.182 -25.540 1.00 53.47 160 PHE A CA 1
ATOM 1218 C C . PHE A 1 160 ? 17.666 36.352 -24.307 1.00 53.47 160 PHE A C 1
ATOM 1220 O O . PHE A 1 160 ? 16.604 36.593 -23.729 1.00 53.47 160 PHE A O 1
ATOM 1227 N N . LEU A 1 161 ? 18.495 35.391 -23.875 1.00 54.66 161 LEU A N 1
ATOM 1228 C CA . LEU A 1 161 ? 18.239 34.692 -22.614 1.00 54.66 161 LEU A CA 1
ATOM 1229 C C . LEU A 1 161 ? 18.798 35.491 -21.426 1.00 54.66 161 LEU A C 1
ATOM 1231 O O . LEU A 1 161 ? 19.971 35.872 -21.446 1.00 54.66 161 LEU A O 1
ATOM 1235 N N . PRO A 1 162 ? 17.994 35.735 -20.373 1.00 56.44 162 PRO A N 1
ATOM 1236 C CA . PRO A 1 162 ? 18.512 36.304 -19.137 1.00 56.44 162 PRO A CA 1
ATOM 1237 C C . PRO A 1 162 ? 19.558 35.356 -18.527 1.00 56.44 162 PRO A C 1
ATOM 1239 O O . PRO A 1 162 ? 19.450 34.136 -18.702 1.00 56.44 162 PRO A O 1
ATOM 1242 N N . PRO A 1 163 ? 20.559 35.883 -17.796 1.00 64.38 163 PRO A N 1
ATOM 1243 C CA . PRO A 1 163 ? 21.576 35.053 -17.166 1.00 64.38 163 PRO A CA 1
ATOM 1244 C C . PRO A 1 163 ? 20.908 34.016 -16.260 1.00 64.38 163 PRO A C 1
ATOM 1246 O O . PRO A 1 163 ? 20.083 34.352 -15.407 1.00 64.38 163 PRO A O 1
ATOM 1249 N N . THR A 1 164 ? 21.251 32.744 -16.454 1.00 58.31 164 THR A N 1
ATOM 1250 C CA . THR A 1 164 ? 20.758 31.664 -15.598 1.00 58.31 164 THR A CA 1
ATOM 1251 C C . THR A 1 164 ? 21.252 31.890 -14.167 1.00 58.31 164 THR A C 1
ATOM 1253 O O . THR A 1 164 ? 22.453 32.124 -13.989 1.00 58.31 164 THR A O 1
ATOM 1256 N N . PRO A 1 165 ? 20.388 31.799 -13.139 1.00 55.59 165 PRO A N 1
ATOM 1257 C CA . PRO A 1 165 ? 20.856 31.831 -11.761 1.00 55.59 165 PRO A CA 1
ATOM 1258 C C . PRO A 1 165 ? 21.805 30.646 -11.510 1.00 55.59 165 PRO A C 1
ATOM 1260 O O . PRO A 1 165 ? 21.607 29.572 -12.090 1.00 55.59 165 PRO A O 1
ATOM 1263 N N . PRO A 1 166 ? 22.841 30.814 -10.668 1.00 59.69 166 PRO A N 1
ATOM 1264 C CA . PRO A 1 166 ? 23.737 29.717 -10.329 1.00 59.69 166 PRO A CA 1
ATOM 1265 C C . PRO A 1 166 ? 22.946 28.570 -9.681 1.00 59.69 166 PRO A C 1
ATOM 1267 O O . PRO A 1 166 ? 21.943 28.826 -9.007 1.00 59.69 166 PRO A O 1
ATOM 1270 N N . PRO A 1 167 ? 23.380 27.308 -9.855 1.00 55.69 167 PRO A N 1
ATOM 1271 C CA . PRO A 1 167 ? 22.718 26.175 -9.225 1.00 55.69 167 PRO A CA 1
ATOM 1272 C C . PRO A 1 167 ? 22.669 26.394 -7.709 1.00 55.69 167 PRO A C 1
ATOM 1274 O O . PRO A 1 167 ? 23.698 26.642 -7.076 1.00 55.69 167 PRO A O 1
ATOM 1277 N N . SER A 1 168 ? 21.473 26.314 -7.121 1.00 56.47 168 SER A N 1
ATOM 1278 C CA . SER A 1 168 ? 21.321 26.284 -5.671 1.00 56.47 168 SER A CA 1
ATOM 1279 C C . SER A 1 168 ? 22.040 25.042 -5.150 1.00 56.47 168 SER A C 1
ATOM 1281 O O . SER A 1 168 ? 21.640 23.906 -5.400 1.00 56.47 168 SER A O 1
ATOM 1283 N N . SER A 1 169 ? 23.162 25.276 -4.471 1.00 54.62 169 SER A N 1
ATOM 1284 C CA . SER A 1 169 ? 23.956 24.230 -3.835 1.00 54.62 169 SER A CA 1
ATOM 1285 C C . SER A 1 169 ? 23.047 23.407 -2.910 1.00 54.62 169 SER A C 1
ATOM 1287 O O . SER A 1 169 ? 22.297 24.012 -2.135 1.00 54.62 169 SER A O 1
ATOM 1289 N N . PRO A 1 170 ? 23.057 22.060 -2.971 1.00 51.00 170 PRO A N 1
ATOM 1290 C CA . PRO A 1 170 ? 22.258 21.259 -2.058 1.00 51.00 170 PRO A CA 1
ATOM 1291 C C . PRO A 1 170 ? 22.687 21.599 -0.631 1.00 51.00 170 PRO A C 1
ATOM 1293 O O . PRO A 1 170 ? 23.877 21.573 -0.309 1.00 51.00 170 PRO A O 1
ATOM 1296 N N . ALA A 1 171 ? 21.716 21.967 0.208 1.00 50.03 171 ALA A N 1
ATOM 1297 C CA . ALA A 1 171 ? 21.949 22.276 1.609 1.00 50.03 171 ALA A CA 1
ATOM 1298 C C . ALA A 1 171 ? 22.773 21.145 2.244 1.00 50.03 171 ALA A C 1
ATOM 1300 O O . ALA A 1 171 ? 22.333 19.997 2.323 1.00 50.03 171 ALA A O 1
ATOM 1301 N N . ARG A 1 172 ? 24.003 21.471 2.653 1.00 47.94 172 ARG A N 1
ATOM 1302 C CA . ARG A 1 172 ? 24.867 20.572 3.421 1.00 47.94 172 ARG A CA 1
ATOM 1303 C C . ARG A 1 172 ? 24.114 20.212 4.709 1.00 47.94 172 ARG A C 1
ATOM 1305 O O . ARG A 1 172 ? 23.655 21.137 5.383 1.00 47.94 172 ARG A O 1
ATOM 1312 N N . PRO A 1 173 ? 23.978 18.930 5.086 1.00 46.19 173 PRO A N 1
ATOM 1313 C CA . PRO A 1 173 ? 23.442 18.602 6.400 1.00 46.19 173 PRO A CA 1
ATOM 1314 C C . PRO A 1 173 ? 24.360 19.204 7.480 1.00 46.19 173 PRO A C 1
ATOM 1316 O O . PRO A 1 173 ? 25.581 19.242 7.281 1.00 46.19 173 PRO A O 1
ATOM 1319 N N . PRO A 1 174 ? 23.814 19.694 8.607 1.00 46.53 174 PRO A N 1
ATOM 1320 C CA . PRO A 1 174 ? 24.631 20.244 9.677 1.00 46.53 174 PRO A CA 1
ATOM 1321 C C . PRO A 1 174 ? 25.532 19.143 10.242 1.00 46.53 174 PRO A C 1
ATOM 1323 O O . PRO A 1 174 ? 25.064 18.120 10.740 1.00 46.53 174 PRO A O 1
ATOM 1326 N N . VAL A 1 175 ? 26.844 19.354 10.152 1.00 53.88 175 VAL A N 1
ATOM 1327 C CA . VAL A 1 175 ? 27.837 18.530 10.842 1.00 53.88 175 VAL A CA 1
ATOM 1328 C C . VAL A 1 175 ? 27.750 18.880 12.325 1.00 53.88 175 VAL A C 1
ATOM 1330 O O . VAL A 1 175 ? 28.102 19.989 12.723 1.00 53.88 175 VAL A O 1
ATOM 1333 N N . PHE A 1 176 ? 27.254 17.953 13.142 1.00 46.84 176 PHE A N 1
ATOM 1334 C CA . PHE A 1 176 ? 27.238 18.104 14.595 1.00 46.84 176 PHE A CA 1
ATOM 1335 C C . PHE A 1 176 ? 28.640 17.784 15.128 1.00 46.84 176 PHE A C 1
ATOM 1337 O O . PHE A 1 176 ? 29.017 16.622 15.267 1.00 46.84 176 PHE A O 1
ATOM 1344 N N . LEU A 1 177 ? 29.446 18.818 15.361 1.00 47.75 177 LEU A N 1
ATOM 1345 C CA . LEU A 1 177 ? 30.707 18.686 16.088 1.00 47.75 177 LEU A CA 1
ATOM 1346 C C . LEU A 1 177 ? 30.378 18.524 17.583 1.00 47.75 177 LEU A C 1
ATOM 1348 O O . LEU A 1 177 ? 29.721 19.411 18.134 1.00 47.75 177 LEU A O 1
ATOM 1352 N N . PRO A 1 178 ? 30.799 17.442 18.266 1.00 41.25 178 PRO A N 1
ATOM 1353 C CA . PRO A 1 178 ? 30.700 17.394 19.716 1.00 41.25 178 PRO A CA 1
ATOM 1354 C C . PRO A 1 178 ? 31.587 18.497 20.303 1.00 41.25 178 PRO A C 1
ATOM 1356 O O . PRO A 1 178 ? 32.773 18.608 19.987 1.00 41.25 178 PRO A O 1
ATOM 1359 N N . ALA A 1 179 ? 30.985 19.347 21.129 1.00 51.41 179 ALA A N 1
ATOM 1360 C CA . ALA A 1 179 ? 31.687 20.394 21.846 1.00 51.41 179 ALA A CA 1
ATOM 1361 C C . ALA A 1 179 ? 32.734 19.778 22.789 1.00 51.41 179 ALA A C 1
ATOM 1363 O O . ALA A 1 179 ? 32.398 18.962 23.644 1.00 51.41 179 ALA A O 1
ATOM 1364 N N . GLY A 1 180 ? 33.984 20.225 22.658 1.00 56.56 180 GLY A N 1
ATOM 1365 C CA . GLY A 1 180 ? 34.986 20.113 23.716 1.00 56.56 180 GLY A CA 1
ATOM 1366 C C . GLY A 1 180 ? 35.984 18.964 23.592 1.00 56.56 180 GLY A C 1
ATOM 1367 O O . GLY A 1 180 ? 35.978 18.061 24.414 1.00 56.56 180 GLY A O 1
ATOM 1368 N N . LEU A 1 181 ? 36.937 19.073 22.665 1.00 46.44 181 LEU A N 1
ATOM 1369 C CA . LEU A 1 181 ? 38.309 18.623 22.915 1.00 46.44 181 LEU A CA 1
ATOM 1370 C C . LEU A 1 181 ? 39.273 19.626 22.277 1.00 46.44 181 LEU A C 1
ATOM 1372 O O . LEU A 1 181 ? 39.393 19.706 21.056 1.00 46.44 181 LEU A O 1
ATOM 1376 N N . LEU A 1 182 ? 39.936 20.422 23.117 1.00 54.62 182 LEU A N 1
ATOM 1377 C CA . LEU A 1 182 ? 41.085 21.221 22.698 1.00 54.62 182 LEU A CA 1
ATOM 1378 C C . LEU A 1 182 ? 42.211 20.256 22.284 1.00 54.62 182 LEU A C 1
ATOM 1380 O O . LEU A 1 182 ? 42.497 19.322 23.038 1.00 54.62 182 LEU A O 1
ATOM 1384 N N . PRO A 1 183 ? 42.857 20.441 21.120 1.00 49.16 183 PRO A N 1
ATOM 1385 C CA . PRO A 1 183 ? 43.985 19.606 20.735 1.00 49.16 183 PRO A CA 1
ATOM 1386 C C . PRO A 1 183 ? 45.159 19.850 21.693 1.00 49.16 183 PRO A C 1
ATOM 1388 O O . PRO A 1 183 ? 45.655 20.969 21.815 1.00 49.16 183 PRO A O 1
ATOM 1391 N N . ILE A 1 184 ? 45.604 18.795 22.375 1.00 58.59 184 ILE A N 1
ATOM 1392 C CA . ILE A 1 184 ? 46.833 18.805 23.174 1.00 58.59 184 ILE A CA 1
ATOM 1393 C C . ILE A 1 184 ? 48.003 18.650 22.187 1.00 58.59 184 ILE A C 1
ATOM 1395 O O . ILE A 1 184 ? 48.021 17.665 21.444 1.00 58.59 184 ILE A O 1
ATOM 1399 N N . PRO A 1 185 ? 48.972 19.580 22.125 1.00 50.84 185 PRO A N 1
ATOM 1400 C CA . PRO A 1 185 ? 50.128 19.432 21.250 1.00 50.84 185 PRO A CA 1
ATOM 1401 C C . PRO A 1 185 ? 51.030 18.310 21.776 1.00 50.84 185 PRO A C 1
ATOM 1403 O O . PRO A 1 185 ? 51.698 18.459 22.797 1.00 50.84 185 PRO A O 1
ATOM 1406 N N . THR A 1 186 ? 51.070 17.173 21.084 1.00 55.94 186 THR A N 1
ATOM 1407 C CA . THR A 1 186 ? 52.103 16.156 21.311 1.00 55.94 186 THR A CA 1
ATOM 1408 C C . THR A 1 186 ? 53.382 16.577 20.585 1.00 55.94 186 THR A C 1
ATOM 1410 O O . THR A 1 186 ? 53.325 16.791 19.369 1.00 55.94 186 THR A O 1
ATOM 1413 N N . PRO A 1 187 ? 54.539 16.689 21.261 1.00 49.28 187 PRO A N 1
ATOM 1414 C CA . PRO A 1 187 ? 55.788 17.003 20.586 1.00 49.28 187 PRO A CA 1
ATOM 1415 C C . PRO A 1 187 ? 56.246 15.775 19.794 1.00 49.28 187 PRO A C 1
ATOM 1417 O O . PRO A 1 187 ? 56.598 14.741 20.358 1.00 49.28 187 PRO A O 1
ATOM 1420 N N . PHE A 1 188 ? 56.221 15.882 18.469 1.00 57.03 188 PHE A N 1
ATOM 1421 C CA . PHE A 1 188 ? 56.842 14.905 17.584 1.00 57.03 188 PHE A CA 1
ATOM 1422 C C . PHE A 1 188 ? 58.356 15.156 17.579 1.00 57.03 188 PHE A C 1
ATOM 1424 O O . PHE A 1 188 ? 58.813 16.183 17.081 1.00 57.03 188 PHE A O 1
ATOM 1431 N N . VAL A 1 189 ? 59.129 14.240 18.167 1.00 58.28 189 VAL A N 1
ATOM 1432 C CA . VAL A 1 189 ? 60.599 14.239 18.108 1.00 58.28 189 VAL A CA 1
ATOM 1433 C C . VAL A 1 189 ? 61.015 13.330 16.948 1.00 58.28 189 VAL A C 1
ATOM 1435 O O . VAL A 1 189 ? 60.866 12.113 17.068 1.00 58.28 189 VAL A O 1
ATOM 1438 N N . PRO A 1 190 ? 61.520 13.858 15.819 1.00 52.06 190 PRO A N 1
ATOM 1439 C CA . PRO A 1 190 ? 62.035 13.012 14.752 1.00 52.06 190 PRO A CA 1
ATOM 1440 C C . PRO A 1 190 ? 63.389 12.426 15.178 1.00 52.06 190 PRO A C 1
ATOM 1442 O O . PRO A 1 190 ? 64.366 13.149 15.381 1.00 52.06 190 PRO A O 1
ATOM 1445 N N . GLY A 1 191 ? 63.432 11.103 15.344 1.00 45.78 191 GLY A N 1
ATOM 1446 C CA . GLY A 1 191 ? 64.655 10.351 15.611 1.00 45.78 191 GLY A CA 1
ATOM 1447 C C . GLY A 1 191 ? 65.598 10.365 14.406 1.00 45.78 191 GLY A C 1
ATOM 1448 O O . GLY A 1 191 ? 65.177 10.129 13.276 1.00 45.78 191 GLY A O 1
ATOM 1449 N N . ARG A 1 192 ? 66.877 10.650 14.670 1.00 41.75 192 ARG A N 1
ATOM 1450 C CA . ARG A 1 192 ? 67.995 10.440 13.745 1.00 41.75 192 ARG A CA 1
ATOM 1451 C C . ARG A 1 192 ? 68.319 8.946 13.666 1.00 41.75 192 ARG A C 1
ATOM 1453 O O . ARG A 1 192 ? 68.594 8.351 14.705 1.00 41.75 192 ARG A O 1
ATOM 1460 N N . PHE A 1 193 ? 68.370 8.410 12.453 1.00 48.03 193 PHE A N 1
ATOM 1461 C CA . PHE A 1 193 ? 69.235 7.297 12.064 1.00 48.03 193 PHE A CA 1
ATOM 1462 C C . PHE A 1 193 ? 69.887 7.660 10.734 1.00 48.03 193 PHE A C 1
ATOM 1464 O O . PHE A 1 193 ? 69.169 8.235 9.885 1.00 48.03 193 PHE A O 1
#